Protein AF-A0A510ICJ5-F1 (afdb_monomer_lite)

Foldseek 3Di:
DLLLVCVLPDPCCVVCVVVVHDSVVQQVCCCVPPVDGSVVVSLVSLLVQLLQCLAFWQDDNQLSCLLSNHPDSVVSQVSNCVPVVDGSVVSHDPPHHDDPWIKGKAAAADAAPQQVLLVVCVLQPAQLAWDRDNFKIKGWEADPNKTKIWIWGDDDRIIMITMDIPGSNCNSNVSSLVCLQSVRHDNQVVLVVLCCVLFNPLCPDGNDAQNADRALLVLLQLLLLPPPDDSNSSSVLLNVVQCVLQVNDNHGYRDALVSLLPDDSVPGPDDPQSSVQSNVSSVVCVVVVPDQLVVCCVGPSDHPLSSLSSCCHRVVQQQRAPCVDPQNVVQCVSGVSDDSVSSPPRNSSSNSSSVVVD

Radius of gyration: 21.45 Å; chains: 1; bounding box: 59×50×58 Å

Structure (mmCIF, N/CA/C/O backbone):
data_AF-A0A510ICJ5-F1
#
_entry.id   AF-A0A510ICJ5-F1
#
loop_
_atom_site.group_PDB
_atom_site.id
_atom_site.type_symbol
_atom_site.label_atom_id
_atom_site.label_alt_id
_atom_site.label_comp_id
_atom_site.label_asym_id
_atom_site.label_entity_id
_atom_site.label_seq_id
_atom_site.pdbx_PDB_ins_code
_atom_site.Cartn_x
_atom_site.Cartn_y
_atom_site.Cartn_z
_atom_site.occupancy
_atom_site.B_iso_or_equiv
_atom_site.auth_seq_id
_atom_site.auth_comp_id
_atom_site.auth_asym_id
_atom_site.auth_atom_id
_atom_site.pdbx_PDB_model_num
ATOM 1 N N . MET A 1 1 ? -7.099 10.811 2.124 1.00 55.56 1 MET A N 1
ATOM 2 C CA . MET A 1 1 ? -6.450 11.696 3.123 1.00 55.56 1 MET A CA 1
ATOM 3 C C . MET A 1 1 ? -7.280 11.763 4.397 1.00 55.56 1 MET A C 1
ATOM 5 O O . MET A 1 1 ? -6.940 11.066 5.342 1.00 55.56 1 MET A O 1
ATOM 9 N N . ILE A 1 2 ? -8.430 12.450 4.426 1.00 57.59 2 ILE A N 1
ATOM 10 C CA . ILE A 1 2 ? -9.284 12.438 5.636 1.00 57.59 2 ILE A CA 1
ATOM 11 C C . ILE A 1 2 ? -9.964 11.078 5.848 1.00 57.59 2 ILE A C 1
ATOM 13 O O . ILE A 1 2 ? -9.995 10.593 6.975 1.00 57.59 2 ILE A O 1
ATOM 17 N N . ASP A 1 3 ? -10.395 10.417 4.771 1.00 56.88 3 ASP A N 1
ATOM 18 C CA . ASP A 1 3 ? -10.956 9.055 4.833 1.00 56.88 3 ASP A CA 1
ATOM 19 C C . ASP A 1 3 ? -9.919 8.008 5.291 1.00 56.88 3 ASP A C 1
ATOM 21 O O . ASP A 1 3 ? -10.279 6.941 5.770 1.00 56.88 3 ASP A O 1
ATOM 25 N N . CYS A 1 4 ? -8.625 8.347 5.214 1.00 57.03 4 CYS A N 1
ATOM 26 C CA . CYS A 1 4 ? -7.509 7.542 5.720 1.00 57.03 4 CYS A CA 1
ATOM 27 C C . CYS A 1 4 ? -7.214 7.800 7.210 1.00 57.03 4 CYS A C 1
ATOM 29 O O . CYS A 1 4 ? -6.210 7.317 7.723 1.00 57.03 4 CYS A O 1
ATOM 31 N N . GLY A 1 5 ? -8.029 8.612 7.892 1.00 59.56 5 GLY A N 1
ATOM 32 C CA . GLY A 1 5 ? -7.868 8.922 9.313 1.00 59.56 5 GLY A CA 1
ATOM 33 C C . GLY A 1 5 ? -6.889 10.057 9.637 1.00 59.56 5 GLY A C 1
ATOM 34 O O . GLY A 1 5 ? -6.602 10.279 10.807 1.00 59.56 5 GLY A O 1
ATOM 35 N N . GLU A 1 6 ? -6.391 10.830 8.665 1.00 64.69 6 GLU A N 1
ATOM 36 C CA . GLU A 1 6 ? -5.343 11.838 8.934 1.00 64.69 6 GLU A CA 1
ATOM 37 C C . GLU A 1 6 ? -5.745 12.909 9.959 1.00 64.69 6 GLU A C 1
ATOM 39 O O . GLU A 1 6 ? -4.933 13.292 10.795 1.00 64.69 6 GLU A O 1
ATOM 44 N N . LEU A 1 7 ? -7.008 13.350 9.971 1.00 65.31 7 LEU A N 1
ATOM 45 C CA . LEU A 1 7 ? -7.508 14.302 10.977 1.00 65.31 7 LEU A CA 1
ATOM 46 C C . LEU A 1 7 ? -7.773 13.677 12.359 1.00 65.31 7 LEU A C 1
ATOM 48 O O . LEU A 1 7 ? -8.174 14.392 13.277 1.00 65.31 7 LEU A O 1
ATOM 52 N N . GLN A 1 8 ? -7.583 12.364 12.520 1.00 62.94 8 GLN A N 1
ATOM 53 C CA . GLN A 1 8 ? -7.63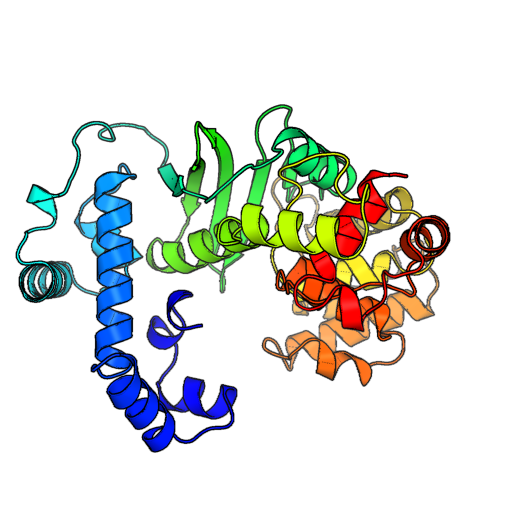7 11.700 13.827 1.00 62.94 8 GLN A CA 1
ATOM 54 C C . GLN A 1 8 ? -6.319 11.889 14.581 1.00 62.94 8 GLN A C 1
ATOM 56 O O . GLN A 1 8 ? -6.336 12.119 15.788 1.00 62.94 8 GLN A O 1
ATOM 61 N N . ASN A 1 9 ? -5.200 11.866 13.848 1.00 58.72 9 ASN A N 1
ATOM 62 C CA . ASN A 1 9 ? -3.849 11.921 14.410 1.00 58.72 9 ASN A CA 1
ATOM 63 C C . ASN A 1 9 ? -3.154 13.276 14.194 1.00 58.72 9 ASN A C 1
ATOM 65 O O . ASN A 1 9 ? -2.227 13.611 14.927 1.00 58.72 9 ASN A O 1
ATOM 69 N N . GLN A 1 10 ? -3.589 14.074 13.213 1.00 64.88 10 GLN A N 1
ATOM 70 C CA . GLN A 1 10 ? -2.980 15.361 12.870 1.00 64.88 10 GLN A CA 1
ATOM 71 C C . GLN A 1 10 ? -3.978 16.522 12.966 1.00 64.88 10 GLN A C 1
ATOM 73 O O . GLN A 1 10 ? -5.188 16.380 12.785 1.00 64.88 10 GLN A O 1
ATOM 78 N N . SER A 1 11 ? -3.458 17.718 13.255 1.00 76.81 11 SER A N 1
ATOM 79 C CA . SER A 1 11 ? -4.270 18.937 13.296 1.00 76.81 11 SER A CA 1
ATOM 80 C C . SER A 1 11 ? -4.673 19.399 11.892 1.00 76.81 11 SER A C 1
ATOM 82 O O . SER A 1 11 ? -3.974 19.139 10.913 1.00 76.81 11 SER A O 1
ATOM 84 N N . LEU A 1 12 ? -5.763 20.169 11.799 1.00 80.88 12 LEU A N 1
ATOM 85 C CA . LEU A 1 12 ? -6.170 20.800 10.537 1.00 80.88 12 LEU A CA 1
ATOM 86 C C . LEU A 1 12 ? -5.035 21.641 9.928 1.00 80.88 12 LEU A C 1
ATOM 88 O O . LEU A 1 12 ? -4.827 21.584 8.724 1.00 80.88 12 LEU A O 1
ATOM 92 N N . ALA A 1 13 ? -4.254 22.323 10.771 1.00 79.62 13 ALA A N 1
ATOM 93 C CA . ALA A 1 13 ? -3.095 23.107 10.354 1.00 79.62 13 ALA A CA 1
ATOM 94 C C . ALA A 1 13 ? -2.004 22.255 9.688 1.00 79.62 13 ALA A C 1
ATOM 96 O O . ALA A 1 13 ? -1.417 22.677 8.692 1.00 79.62 13 ALA A O 1
ATOM 97 N N . ALA A 1 14 ? -1.746 21.052 10.210 1.00 76.06 14 ALA A N 1
ATOM 98 C CA . ALA A 1 14 ? -0.795 20.119 9.610 1.00 76.06 14 ALA A CA 1
ATOM 99 C C . ALA A 1 14 ? -1.292 19.628 8.241 1.00 76.06 14 ALA A C 1
ATOM 101 O O . ALA A 1 14 ? -0.540 19.673 7.266 1.00 76.06 14 ALA A O 1
ATOM 102 N N . LEU A 1 15 ? -2.577 19.267 8.147 1.00 78.75 15 LEU A N 1
ATOM 103 C CA . LEU A 1 15 ? -3.195 18.849 6.888 1.00 78.75 15 LEU A CA 1
ATOM 104 C C . LEU A 1 15 ? -3.153 19.965 5.831 1.00 78.75 15 LEU A C 1
ATOM 106 O O . LEU A 1 15 ? -2.743 19.726 4.698 1.00 78.75 15 LEU A O 1
ATOM 110 N N . SER A 1 16 ? -3.523 21.194 6.196 1.00 83.00 16 SER A N 1
ATOM 111 C CA . SER A 1 16 ? -3.495 22.343 5.283 1.00 83.00 16 SER A CA 1
ATOM 112 C C . SER A 1 16 ? -2.079 22.653 4.799 1.00 83.00 16 SER A C 1
ATOM 114 O O . SER A 1 16 ? -1.874 22.851 3.601 1.00 83.00 16 SER A O 1
ATOM 116 N N . LYS A 1 17 ? -1.085 22.617 5.701 1.00 81.50 17 LYS A N 1
ATOM 117 C CA . LYS A 1 17 ? 0.330 22.804 5.348 1.00 81.50 17 LYS A CA 1
ATOM 118 C C . LYS A 1 17 ? 0.790 21.761 4.331 1.00 81.50 17 LYS A C 1
ATOM 120 O O . LYS A 1 17 ? 1.441 22.122 3.356 1.00 81.50 17 LYS A O 1
ATOM 125 N N . ARG A 1 18 ? 0.429 20.492 4.536 1.00 76.44 18 ARG A N 1
ATOM 126 C CA . ARG A 1 18 ? 0.780 19.395 3.626 1.00 76.44 18 ARG A CA 1
ATOM 127 C C . ARG A 1 18 ? 0.109 19.529 2.258 1.00 76.44 18 ARG A C 1
ATOM 129 O O . ARG A 1 18 ? 0.724 19.227 1.245 1.00 76.44 18 ARG A O 1
ATOM 136 N N . LEU A 1 19 ? -1.124 20.029 2.225 1.00 80.75 19 LEU A N 1
ATOM 137 C CA . LEU A 1 19 ? -1.850 20.330 0.989 1.00 80.75 19 LEU A CA 1
ATOM 138 C C . LEU A 1 19 ? -1.377 21.624 0.299 1.00 80.75 19 LEU A C 1
ATOM 140 O O . LEU A 1 19 ? -1.865 21.943 -0.782 1.00 80.75 19 LEU A O 1
ATOM 144 N N . GLY A 1 20 ? -0.468 22.390 0.912 1.00 82.44 20 GLY A N 1
ATOM 145 C CA . GLY A 1 20 ? 0.001 23.668 0.375 1.00 82.44 20 GLY A CA 1
ATOM 146 C C . GLY A 1 20 ? -1.060 24.776 0.382 1.00 82.44 20 GLY A C 1
ATOM 147 O O . GLY A 1 20 ? -0.956 25.724 -0.394 1.00 82.44 20 GLY A O 1
ATOM 148 N N . ILE A 1 21 ? -2.087 24.675 1.235 1.00 89.12 21 ILE A N 1
ATOM 149 C CA . ILE A 1 21 ? -3.198 25.637 1.316 1.00 89.12 21 ILE A CA 1
ATOM 150 C C . ILE A 1 21 ? -3.385 26.177 2.737 1.00 89.12 21 ILE A C 1
ATOM 152 O O . ILE A 1 21 ? -2.848 25.650 3.706 1.00 89.12 21 ILE A O 1
ATOM 156 N N . SER A 1 22 ? -4.160 27.255 2.883 1.00 90.56 22 SER A N 1
ATOM 157 C CA . SER A 1 22 ? -4.505 27.788 4.207 1.00 90.56 22 SER A CA 1
ATOM 158 C C . SER A 1 22 ? -5.685 27.040 4.840 1.00 90.56 22 SER A C 1
ATOM 160 O O . SER A 1 22 ? -6.613 26.633 4.141 1.00 90.56 22 SER A O 1
ATOM 162 N N . ASP A 1 23 ? -5.718 26.966 6.175 1.00 88.56 23 ASP A N 1
ATOM 163 C CA . ASP A 1 23 ? -6.856 26.434 6.950 1.00 88.56 23 ASP A CA 1
ATOM 164 C C . ASP A 1 23 ? -8.189 27.084 6.568 1.00 88.56 23 ASP A C 1
ATOM 166 O O . ASP A 1 23 ? -9.231 26.428 6.513 1.00 88.56 23 ASP A O 1
ATOM 170 N N . ARG A 1 24 ? -8.160 28.395 6.303 1.00 89.38 24 ARG A N 1
ATOM 171 C CA . ARG A 1 24 ? -9.338 29.154 5.882 1.00 89.38 24 ARG A CA 1
ATOM 172 C C . ARG A 1 24 ? -9.838 28.676 4.522 1.00 89.38 24 ARG A C 1
ATOM 174 O O . ARG A 1 24 ? -11.039 28.485 4.364 1.00 89.38 24 ARG A O 1
ATOM 181 N N . TYR A 1 25 ? -8.928 28.471 3.572 1.00 90.69 25 TYR A N 1
ATOM 182 C CA . TYR A 1 25 ? -9.270 27.977 2.242 1.00 90.69 25 TYR A CA 1
ATOM 183 C C . TYR A 1 25 ? -9.794 26.538 2.299 1.00 90.69 25 TYR A C 1
ATOM 185 O O . TYR A 1 25 ? -10.836 26.254 1.719 1.00 90.69 25 TYR A O 1
ATOM 193 N N . LEU A 1 26 ? -9.161 25.660 3.085 1.00 88.00 26 LEU A N 1
ATOM 194 C CA . LEU A 1 26 ? -9.635 24.287 3.273 1.00 88.00 26 LEU A CA 1
ATOM 195 C C . LEU A 1 26 ? -11.053 24.246 3.865 1.00 88.00 26 LEU A C 1
ATOM 197 O O . LEU A 1 26 ? -11.909 23.527 3.360 1.00 88.00 26 LEU A O 1
ATOM 201 N N . ARG A 1 27 ? -11.336 25.053 4.897 1.00 90.75 27 ARG A N 1
ATOM 202 C CA . ARG A 1 27 ? -12.692 25.173 5.466 1.00 90.75 27 ARG A CA 1
ATOM 203 C C . ARG A 1 27 ? -13.704 25.693 4.452 1.00 90.75 27 ARG A C 1
ATOM 205 O O . ARG A 1 27 ? -14.812 25.178 4.409 1.00 90.75 27 ARG A O 1
ATOM 212 N N . MET A 1 28 ? -13.321 26.687 3.652 1.00 92.19 28 MET A N 1
ATOM 213 C CA . MET A 1 28 ? -14.178 27.241 2.604 1.00 92.19 28 MET A CA 1
ATOM 214 C C . MET A 1 28 ? -14.530 26.186 1.551 1.00 92.19 28 MET A C 1
ATOM 216 O O . MET A 1 28 ? -15.696 26.071 1.199 1.00 92.19 28 MET A O 1
ATOM 220 N N . LEU A 1 29 ? -13.558 25.389 1.092 1.00 91.44 29 LEU A N 1
ATOM 221 C CA . LEU A 1 29 ? -13.806 24.292 0.148 1.00 91.44 29 LEU A CA 1
ATOM 222 C C . LEU A 1 29 ? -14.775 23.256 0.731 1.00 91.44 29 LEU A C 1
ATOM 224 O O . LEU A 1 29 ? -15.709 22.828 0.063 1.00 91.44 29 LEU A O 1
ATOM 228 N N . PHE A 1 30 ? -14.574 22.881 1.991 1.00 91.38 30 PHE A N 1
ATOM 229 C CA . PHE A 1 30 ? -15.441 21.944 2.699 1.00 91.38 30 PHE A CA 1
ATOM 230 C C . PHE A 1 30 ? -16.881 22.459 2.828 1.00 91.38 30 PHE A C 1
ATOM 232 O O . PHE A 1 30 ? -17.826 21.736 2.523 1.00 91.38 30 PHE A O 1
ATOM 239 N N . GLU A 1 31 ? -17.052 23.730 3.182 1.00 90.56 31 GLU A N 1
ATOM 240 C CA . GLU A 1 31 ? -18.371 24.358 3.233 1.00 90.56 31 GLU A CA 1
ATOM 241 C C . GLU A 1 31 ? -19.015 24.435 1.839 1.00 90.56 31 GLU A C 1
ATOM 243 O O . GLU A 1 31 ? -20.181 24.091 1.674 1.00 90.56 31 GLU A O 1
ATOM 248 N N . GLN A 1 32 ? -18.246 24.822 0.818 1.00 92.31 32 GLN A N 1
ATOM 249 C CA . GLN A 1 32 ? -18.736 25.001 -0.549 1.00 92.31 32 GLN A CA 1
ATOM 250 C C . GLN A 1 32 ? -19.176 23.685 -1.205 1.00 92.31 32 GLN A C 1
ATOM 252 O O . GLN A 1 32 ? -20.202 23.661 -1.880 1.00 92.31 32 GLN A O 1
ATOM 257 N N . TYR A 1 33 ? -18.395 22.612 -1.051 1.00 91.75 33 TYR A N 1
ATOM 258 C CA . TYR A 1 33 ? -18.621 21.354 -1.773 1.00 91.75 33 TYR A CA 1
ATOM 259 C C . TYR A 1 33 ? -19.322 20.277 -0.940 1.00 91.75 33 TYR A C 1
ATOM 261 O O . TYR A 1 33 ? -19.961 19.400 -1.514 1.00 91.75 33 TYR A O 1
ATOM 269 N N . LEU A 1 34 ? -19.211 20.321 0.392 1.00 87.88 34 LEU A N 1
ATOM 270 C CA . LEU A 1 34 ? -19.762 19.299 1.294 1.00 87.88 34 LEU A CA 1
ATOM 271 C C . LEU A 1 34 ? -20.748 19.865 2.326 1.00 87.88 34 LEU A C 1
ATOM 273 O O . LEU A 1 34 ? -21.370 19.084 3.046 1.00 87.88 34 LEU A O 1
ATOM 277 N N . GLY A 1 35 ? -20.894 21.193 2.425 1.00 90.75 35 GLY A N 1
ATOM 278 C CA . GLY A 1 35 ? -21.811 21.842 3.370 1.00 90.75 35 GLY A CA 1
ATOM 279 C C . GLY A 1 35 ? -21.483 21.575 4.841 1.00 90.75 35 GLY A C 1
ATOM 280 O O . GLY A 1 35 ? -22.375 21.601 5.688 1.00 90.75 35 GLY A O 1
ATOM 281 N N . MET A 1 36 ? -20.234 21.221 5.152 1.00 91.38 36 MET A N 1
ATOM 282 C CA . MET A 1 36 ? -19.810 20.900 6.513 1.00 91.38 36 MET A CA 1
ATOM 283 C C . MET A 1 36 ? -18.338 21.222 6.725 1.00 91.38 36 MET A C 1
ATOM 285 O O . MET A 1 36 ? -17.542 21.153 5.797 1.00 91.38 36 MET A O 1
ATOM 289 N N . SER A 1 37 ? -17.936 21.473 7.971 1.00 90.31 37 SER A N 1
ATOM 290 C CA . SER A 1 37 ? -16.526 21.702 8.297 1.00 90.31 37 SER A CA 1
ATOM 291 C C . SER A 1 37 ? -15.671 20.423 8.185 1.00 90.31 37 SER A C 1
ATOM 293 O O . SER A 1 37 ? -16.173 19.323 8.438 1.00 90.31 37 SER A O 1
ATOM 295 N N . PRO A 1 38 ? -14.344 20.538 7.955 1.00 86.88 38 PRO A N 1
ATOM 296 C CA . PRO A 1 38 ? -13.437 19.382 7.907 1.00 86.88 38 PRO A CA 1
ATOM 297 C C . PRO A 1 38 ? -13.500 18.490 9.155 1.00 86.88 38 PRO A C 1
ATOM 299 O O . PRO A 1 38 ? -13.388 17.271 9.074 1.00 86.88 38 PRO A O 1
ATOM 302 N N . LYS A 1 39 ? -13.723 19.095 10.331 1.00 86.19 39 LYS A N 1
ATOM 303 C CA . LYS A 1 39 ? -13.846 18.366 11.600 1.00 86.19 39 LYS A CA 1
ATOM 304 C C . LYS A 1 39 ? -15.150 17.570 11.686 1.00 86.19 39 LYS A C 1
ATOM 306 O O . LYS A 1 39 ? -15.137 16.452 12.191 1.00 86.19 39 LYS A O 1
ATOM 311 N N . GLN A 1 40 ? -16.262 18.136 11.211 1.00 87.69 40 GLN A N 1
ATOM 312 C CA . GLN A 1 40 ? -17.537 17.414 11.133 1.00 87.69 40 GLN A CA 1
ATOM 313 C C . GLN A 1 40 ? -17.439 16.253 10.149 1.00 87.69 40 GLN A C 1
ATOM 315 O O . GLN A 1 40 ? -17.877 15.155 10.476 1.00 87.69 40 GLN A O 1
ATOM 320 N N . TYR A 1 41 ? -16.802 16.472 8.999 1.00 88.31 41 TYR A N 1
ATOM 321 C CA . TYR A 1 41 ? -16.561 15.415 8.026 1.00 88.31 41 TYR A CA 1
ATOM 322 C C . TYR A 1 41 ? -15.698 14.285 8.606 1.00 88.31 41 TYR A C 1
ATOM 324 O O . TYR A 1 41 ? -16.068 13.121 8.503 1.00 88.31 41 TYR A O 1
ATOM 332 N N . ALA A 1 42 ? -14.600 14.607 9.302 1.00 85.62 42 ALA A N 1
ATOM 333 C CA . ALA A 1 42 ? -13.778 13.600 9.978 1.00 85.62 42 ALA A CA 1
ATOM 334 C C . ALA A 1 42 ? -14.584 12.795 11.013 1.00 85.62 42 ALA A C 1
ATOM 336 O O . ALA A 1 42 ? -14.509 11.569 11.033 1.00 85.62 42 ALA A O 1
ATOM 337 N N . GLN A 1 43 ? -15.408 13.464 11.827 1.00 88.25 43 GLN A N 1
ATOM 338 C CA . GLN A 1 43 ? -16.283 12.789 12.790 1.00 88.25 43 GLN A CA 1
ATOM 339 C C . GLN A 1 43 ? -17.325 11.898 12.099 1.00 88.25 43 GLN A C 1
ATOM 341 O O . GLN A 1 43 ? -17.618 10.804 12.576 1.00 88.25 43 GLN A O 1
ATOM 346 N N . TYR A 1 44 ? -17.875 12.339 10.968 1.00 88.88 44 TYR A N 1
ATOM 347 C CA . TYR A 1 44 ? -18.781 11.531 10.159 1.00 88.88 44 TYR A CA 1
ATOM 348 C C . TYR A 1 44 ? -18.086 10.268 9.631 1.00 88.88 44 TYR A C 1
ATOM 350 O O . TYR A 1 44 ? -18.632 9.176 9.777 1.00 88.88 44 TYR A O 1
ATOM 358 N N . GLN A 1 45 ? -16.857 10.385 9.116 1.00 86.81 45 GLN A N 1
ATOM 359 C CA . GLN A 1 45 ? -16.062 9.238 8.662 1.00 86.81 45 GLN A CA 1
ATOM 360 C C . GLN A 1 45 ? -15.757 8.248 9.797 1.00 86.81 45 GLN A C 1
ATOM 362 O O . GLN A 1 45 ? -15.928 7.044 9.618 1.00 86.81 45 GLN A O 1
ATOM 367 N N . GLN A 1 46 ? -15.412 8.733 10.998 1.00 89.25 46 GLN A N 1
ATOM 368 C CA . GLN A 1 46 ? -15.248 7.878 12.186 1.00 89.25 46 GLN A CA 1
ATOM 369 C C . GLN A 1 46 ? -16.513 7.064 12.484 1.00 89.25 46 GLN A C 1
ATOM 371 O O . GLN A 1 46 ? -16.451 5.863 12.741 1.00 89.25 46 GLN A O 1
ATOM 376 N N . LEU A 1 47 ? -17.682 7.706 12.420 1.00 92.00 47 LEU A N 1
ATOM 377 C CA . LEU A 1 47 ? -18.957 7.034 12.657 1.00 92.00 47 LEU A CA 1
ATOM 378 C C . LEU A 1 47 ? -19.329 6.059 11.536 1.00 92.00 47 LEU A C 1
ATOM 380 O O . LEU A 1 47 ? -19.901 5.010 11.825 1.00 92.00 47 LEU A O 1
ATOM 384 N N . MET A 1 48 ? -18.996 6.363 10.279 1.00 90.31 48 MET A N 1
ATOM 385 C CA . MET A 1 48 ? -19.176 5.430 9.161 1.00 90.31 48 MET A CA 1
ATOM 386 C C . MET A 1 48 ? -18.301 4.189 9.321 1.00 90.31 48 MET A C 1
ATOM 388 O O . MET A 1 48 ? -18.798 3.076 9.149 1.00 90.31 48 MET A O 1
ATOM 392 N N . PHE A 1 49 ? -17.047 4.359 9.739 1.00 90.50 49 PHE A N 1
ATOM 393 C CA . P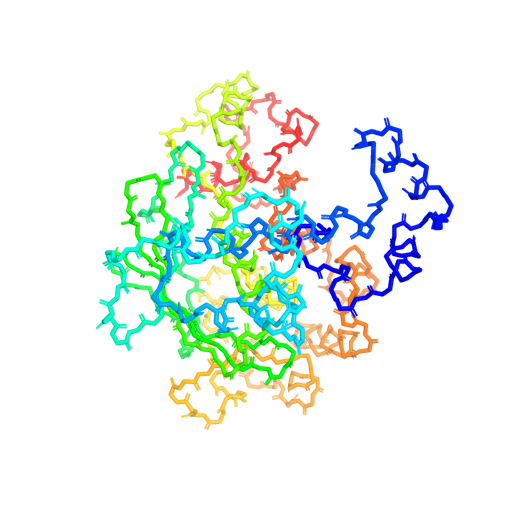HE A 1 49 ? -16.166 3.238 10.048 1.00 90.50 49 PHE A CA 1
ATOM 394 C C . PHE A 1 49 ? -16.695 2.403 11.223 1.00 90.50 49 PHE A C 1
ATOM 396 O O . PHE A 1 49 ? -16.810 1.184 11.116 1.00 90.50 49 PHE A O 1
ATOM 403 N N . ALA A 1 50 ? -17.136 3.047 12.308 1.00 92.31 50 ALA A N 1
ATOM 404 C CA . ALA A 1 50 ? -17.774 2.351 13.426 1.00 92.31 50 ALA A CA 1
ATOM 405 C C . ALA A 1 50 ? -19.031 1.578 12.993 1.00 92.31 50 ALA A C 1
ATOM 407 O O . ALA A 1 50 ? -19.235 0.437 13.399 1.00 92.31 50 ALA A O 1
ATOM 408 N N . LYS A 1 51 ? -19.868 2.179 12.138 1.00 90.38 51 LYS A N 1
ATOM 409 C CA . LYS A 1 51 ? -21.052 1.530 11.565 1.00 90.38 51 LYS A CA 1
ATOM 410 C C . LYS A 1 51 ? -20.674 0.308 10.725 1.00 90.38 51 LYS A C 1
ATOM 412 O O . LYS A 1 51 ? -21.350 -0.713 10.826 1.00 90.38 51 LYS A O 1
ATOM 417 N N . GLN A 1 52 ? -19.608 0.390 9.928 1.00 88.06 52 GLN A N 1
ATOM 418 C CA . GLN A 1 52 ? -19.091 -0.756 9.180 1.00 88.06 52 GLN A CA 1
ATOM 419 C C . GLN A 1 52 ? -18.660 -1.874 10.134 1.00 88.06 52 GLN A C 1
ATOM 421 O O . GLN A 1 52 ? -19.084 -3.014 9.948 1.00 88.06 52 GLN A O 1
ATOM 426 N N . LEU A 1 53 ? -17.886 -1.559 11.177 1.00 89.06 53 LEU A N 1
ATOM 427 C CA . LEU A 1 53 ? -17.452 -2.544 12.171 1.00 89.06 53 LEU A CA 1
ATOM 428 C C . LEU A 1 53 ? -18.647 -3.214 12.865 1.00 89.06 53 LEU A C 1
ATOM 430 O O . LEU A 1 53 ? -18.714 -4.434 12.913 1.00 89.06 53 LEU A O 1
ATOM 434 N N . LEU A 1 54 ? -19.662 -2.452 13.284 1.00 88.19 54 LEU A N 1
ATOM 435 C CA . LEU A 1 54 ? -20.882 -3.004 13.900 1.00 88.19 54 LEU A CA 1
ATOM 436 C C . LEU A 1 54 ? -21.636 -3.999 13.002 1.00 88.19 54 LEU A C 1
ATOM 438 O O . LEU A 1 54 ? -22.360 -4.859 13.508 1.00 88.19 54 LEU A O 1
ATOM 442 N N . HIS A 1 55 ? -21.506 -3.866 11.681 1.00 83.94 55 HIS A N 1
ATOM 443 C CA . HIS A 1 55 ? -22.133 -4.763 10.713 1.00 83.94 55 HIS A CA 1
ATOM 444 C C . HIS A 1 55 ? -21.265 -5.942 10.292 1.00 83.94 55 HIS A C 1
ATOM 446 O O . HIS A 1 55 ? -21.819 -6.908 9.774 1.00 83.94 55 HIS A O 1
ATOM 452 N N . SER A 1 56 ? -19.946 -5.844 10.442 1.00 81.06 56 SER A N 1
ATOM 453 C CA . SER A 1 56 ? -19.007 -6.758 9.789 1.00 81.06 56 SER A CA 1
ATOM 454 C C . SER A 1 56 ? -17.924 -7.325 10.702 1.00 81.06 56 SER A C 1
ATOM 456 O O . SER A 1 56 ? -17.088 -8.077 10.210 1.00 81.06 56 SER A O 1
ATOM 458 N N . SER A 1 57 ? -17.932 -6.997 12.000 1.00 82.81 57 SER A N 1
ATOM 459 C CA . SER A 1 57 ? -16.983 -7.518 12.984 1.00 82.81 57 SER A CA 1
ATOM 460 C C . SER A 1 57 ? -17.641 -8.105 14.233 1.00 82.81 57 SER A C 1
ATOM 462 O O . SER A 1 57 ? -18.797 -7.834 14.558 1.00 82.81 57 SER A O 1
ATOM 464 N N . SER A 1 58 ? -16.863 -8.927 14.941 1.00 78.81 58 SER A N 1
ATOM 465 C CA . SER A 1 58 ? -17.205 -9.570 16.218 1.00 78.81 58 SER A CA 1
ATOM 466 C C . SER A 1 58 ? -16.870 -8.715 17.452 1.00 78.81 58 SER A C 1
ATOM 468 O O . SER A 1 58 ? -17.179 -9.095 18.583 1.00 78.81 58 SER A O 1
ATOM 470 N N . MET A 1 59 ? -16.252 -7.549 17.249 1.00 84.81 59 MET A N 1
ATOM 471 C CA . MET A 1 59 ? -15.716 -6.686 18.307 1.00 84.81 59 MET A CA 1
ATOM 472 C C . MET A 1 59 ? -16.823 -6.139 19.210 1.00 84.81 59 MET A C 1
ATOM 474 O O . MET A 1 59 ? -17.937 -5.869 18.758 1.00 84.81 59 MET A O 1
ATOM 478 N N . SER A 1 60 ? -16.540 -5.911 20.491 1.00 88.19 60 SER A N 1
ATOM 479 C CA . SER A 1 60 ? -17.466 -5.229 21.400 1.00 88.19 60 SER A CA 1
ATOM 480 C C . SER A 1 60 ? -17.742 -3.789 20.943 1.00 88.19 60 SER A C 1
ATOM 482 O O . SER A 1 60 ? -16.915 -3.139 20.307 1.00 88.19 60 SER A O 1
ATOM 484 N N . VAL A 1 61 ? -18.908 -3.242 21.306 1.00 89.44 61 VAL A N 1
ATOM 485 C CA . VAL A 1 61 ? -19.258 -1.838 20.992 1.00 89.44 61 VAL A CA 1
ATOM 486 C C . VAL A 1 61 ? -18.209 -0.860 21.543 1.00 89.44 61 VAL A C 1
ATOM 488 O O . VAL A 1 61 ? -17.925 0.163 20.924 1.00 89.44 61 VAL A O 1
ATOM 491 N N . THR A 1 62 ? -17.609 -1.191 22.688 1.00 91.25 62 THR A N 1
ATOM 492 C CA . THR A 1 62 ? -16.534 -0.410 23.305 1.00 91.25 62 THR A CA 1
ATOM 493 C C . THR A 1 62 ? -15.270 -0.407 22.447 1.00 91.25 62 THR A C 1
ATOM 495 O O . THR A 1 62 ? -14.763 0.669 22.138 1.00 91.25 62 THR A O 1
ATOM 498 N N . GLU A 1 63 ? -14.792 -1.578 22.020 1.00 90.31 63 GLU A N 1
ATOM 499 C CA . GLU A 1 63 ? -13.621 -1.691 21.137 1.00 90.31 63 GLU A CA 1
ATOM 500 C C . GLU A 1 63 ? -13.856 -0.985 19.804 1.00 90.31 63 GLU A C 1
ATOM 502 O O . GLU A 1 63 ? -12.967 -0.295 19.321 1.00 90.31 63 GLU A O 1
ATOM 507 N N . ILE A 1 64 ? -15.065 -1.081 19.242 1.00 91.50 64 ILE A N 1
ATOM 508 C CA . ILE A 1 64 ? -15.438 -0.370 18.011 1.00 91.50 64 ILE A CA 1
ATOM 509 C C . ILE A 1 64 ? -15.333 1.148 18.191 1.00 91.50 64 ILE A C 1
ATOM 511 O O . ILE A 1 64 ? -14.849 1.840 17.295 1.00 91.50 64 ILE A O 1
ATOM 515 N N . GLY A 1 65 ? -15.753 1.678 19.343 1.00 92.75 65 GLY A N 1
ATOM 516 C CA . GLY A 1 65 ? -15.590 3.096 19.659 1.00 92.75 65 GLY A CA 1
ATOM 517 C C . GLY A 1 65 ? -14.120 3.526 19.629 1.00 92.75 65 GLY A C 1
ATOM 518 O O . GLY A 1 65 ? -13.786 4.519 18.981 1.00 92.75 65 GLY A O 1
ATOM 519 N N . PHE A 1 66 ? -13.237 2.754 20.268 1.00 92.06 66 PHE A N 1
ATOM 520 C CA . PHE A 1 66 ? -11.795 3.024 20.260 1.00 92.06 66 PHE A CA 1
ATOM 521 C C . PHE A 1 66 ? -11.172 2.853 18.870 1.00 92.06 66 PHE A C 1
ATOM 523 O O . PHE A 1 66 ? -10.412 3.716 18.440 1.00 92.06 66 PHE A O 1
ATOM 530 N N . ALA A 1 67 ? -11.559 1.813 18.129 1.00 90.62 67 ALA A N 1
ATOM 531 C CA . ALA A 1 67 ? -11.121 1.567 16.756 1.00 90.62 67 ALA A CA 1
ATOM 532 C C . ALA A 1 67 ? -11.493 2.703 15.795 1.00 90.62 67 ALA A C 1
ATOM 534 O O . ALA A 1 67 ? -10.759 3.008 14.860 1.00 90.62 67 ALA A O 1
ATOM 535 N N . ALA A 1 68 ? -12.637 3.346 16.035 1.00 91.00 68 ALA A N 1
ATOM 536 C CA . ALA A 1 68 ? -13.080 4.521 15.298 1.00 91.00 68 ALA A CA 1
ATOM 537 C C . ALA A 1 68 ? -12.419 5.832 15.764 1.00 91.00 68 ALA A C 1
ATOM 539 O O . ALA A 1 68 ? -12.744 6.898 15.241 1.00 91.00 68 ALA A O 1
ATOM 540 N N . GLY A 1 69 ? -11.498 5.782 16.730 1.00 88.56 69 GLY A N 1
ATOM 541 C CA . GLY A 1 69 ? -10.747 6.937 17.222 1.00 88.56 69 GLY A CA 1
ATOM 542 C C . GLY A 1 69 ? -11.464 7.747 18.307 1.00 88.56 69 GLY A C 1
ATOM 543 O O . GLY A 1 69 ? -11.175 8.932 18.482 1.00 88.56 69 GLY A O 1
ATOM 544 N N . PHE A 1 70 ? -12.420 7.155 19.033 1.00 89.62 70 PHE A N 1
ATOM 545 C CA . PHE A 1 70 ? -13.027 7.791 20.204 1.00 89.62 70 PHE A CA 1
ATOM 546 C C . PHE A 1 70 ? -12.310 7.377 21.488 1.00 89.62 70 PHE A C 1
ATOM 548 O O . PHE A 1 70 ? -12.260 6.205 21.831 1.00 89.62 70 PHE A O 1
ATOM 555 N N . ASN A 1 71 ? -11.902 8.354 22.299 1.00 87.38 71 ASN A N 1
ATOM 556 C CA . ASN A 1 71 ? -11.264 8.099 23.603 1.00 87.38 71 ASN A CA 1
ATOM 557 C C . ASN A 1 71 ? -12.267 7.757 24.727 1.00 87.38 71 ASN A C 1
ATOM 559 O O . ASN A 1 71 ? -11.907 7.720 25.901 1.00 87.38 71 ASN A O 1
ATOM 563 N N . SER A 1 72 ? -13.559 7.624 24.411 1.00 91.19 72 SER A N 1
ATOM 564 C CA . SER A 1 72 ? -14.611 7.362 25.396 1.00 91.19 72 SER A CA 1
ATOM 565 C C . SER A 1 72 ? -15.856 6.782 24.738 1.00 91.19 72 SER A C 1
ATOM 567 O O . SER A 1 72 ? -16.447 7.417 23.860 1.00 91.19 72 SER A O 1
ATOM 569 N N . THR A 1 73 ? -16.329 5.646 25.255 1.00 90.94 73 THR A N 1
ATOM 570 C CA . THR A 1 73 ? -17.577 4.999 24.823 1.00 90.94 73 THR A CA 1
ATOM 571 C C . THR A 1 73 ? -18.791 5.914 24.972 1.00 90.94 73 THR A C 1
ATOM 573 O O . THR A 1 73 ? -19.688 5.890 24.136 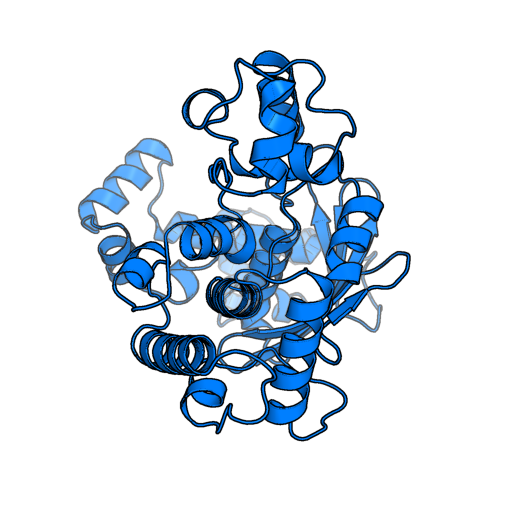1.00 90.94 73 THR A O 1
ATOM 576 N N . ARG A 1 74 ? -18.818 6.780 25.998 1.00 91.81 74 ARG A N 1
ATOM 577 C CA . ARG A 1 74 ? -19.903 7.758 26.175 1.00 91.81 74 ARG A CA 1
ATOM 578 C C . ARG A 1 74 ? -19.937 8.749 25.013 1.00 91.81 74 ARG A C 1
ATOM 580 O O . ARG A 1 74 ? -20.968 8.895 24.372 1.00 91.81 74 ARG A O 1
ATOM 587 N N . ARG A 1 75 ? -18.794 9.371 24.695 1.00 92.00 75 ARG A N 1
ATOM 588 C CA . ARG A 1 75 ? -18.701 10.344 23.589 1.00 92.00 75 ARG A CA 1
ATOM 589 C C . ARG A 1 75 ? -18.985 9.694 22.237 1.00 92.00 75 ARG A C 1
ATOM 591 O O . ARG A 1 75 ? -19.581 10.340 21.382 1.00 92.00 75 ARG A O 1
ATOM 598 N N . PHE A 1 76 ? -18.564 8.443 22.059 1.00 93.31 76 PHE A N 1
ATOM 599 C CA . PHE A 1 76 ? -18.903 7.638 20.891 1.00 93.31 76 PHE A CA 1
ATOM 600 C C . PHE A 1 76 ? -20.419 7.465 20.758 1.00 93.31 76 PHE A C 1
ATOM 602 O O . PHE A 1 76 ? -20.979 7.868 19.742 1.00 93.31 76 PHE A O 1
ATOM 609 N N . ASN A 1 77 ? -21.089 6.957 21.796 1.00 92.06 77 ASN A N 1
ATOM 610 C CA . ASN A 1 77 ? -22.539 6.756 21.792 1.00 92.06 77 ASN A CA 1
ATOM 611 C C . ASN A 1 77 ? -23.300 8.068 21.542 1.00 92.06 77 ASN A C 1
ATOM 613 O O . ASN A 1 77 ? -24.200 8.096 20.704 1.00 92.06 77 ASN A O 1
ATOM 617 N N . ASP A 1 78 ? -22.903 9.158 22.210 1.00 92.25 78 ASP A N 1
ATOM 618 C CA . ASP A 1 78 ? -23.515 10.480 22.037 1.00 92.25 78 ASP A CA 1
ATOM 619 C C . ASP A 1 78 ? -23.367 10.982 20.592 1.00 92.25 78 ASP A C 1
ATOM 621 O O . ASP A 1 78 ? -24.325 11.479 19.997 1.00 92.25 78 ASP A O 1
ATOM 625 N N . ALA A 1 79 ? -22.174 10.843 20.001 1.00 91.38 79 ALA A N 1
ATOM 626 C CA . ALA A 1 79 ? -21.918 11.246 18.620 1.00 91.38 79 ALA A CA 1
ATOM 627 C C . ALA A 1 79 ? -22.698 10.382 17.618 1.00 91.38 79 ALA A C 1
ATOM 629 O O . ALA A 1 79 ? -23.282 10.918 16.674 1.00 91.38 79 ALA A O 1
ATOM 630 N N . PHE A 1 80 ? -22.737 9.068 17.845 1.00 92.12 80 PHE A N 1
ATOM 631 C CA . PHE A 1 80 ? -23.431 8.101 16.999 1.00 92.12 80 PHE A CA 1
ATOM 632 C C . PHE A 1 80 ? -24.939 8.372 16.988 1.00 92.12 80 PHE A C 1
ATOM 634 O O . PHE A 1 80 ? -25.519 8.524 15.916 1.00 92.12 80 PHE A O 1
ATOM 641 N N . GLN A 1 81 ? -25.554 8.570 18.159 1.00 92.44 81 GLN A N 1
ATOM 642 C CA . GLN A 1 81 ? -26.969 8.930 18.258 1.00 92.44 81 GLN A CA 1
ATOM 643 C C . GLN A 1 81 ? -27.252 10.301 17.633 1.00 92.44 81 GLN A C 1
ATOM 645 O O . GLN A 1 81 ? -28.229 10.460 16.907 1.00 92.44 81 GLN A O 1
ATOM 650 N N . LYS A 1 82 ? -26.396 11.300 17.876 1.00 92.38 82 LYS A N 1
ATOM 651 C CA . LYS A 1 82 ? -26.598 12.659 17.358 1.00 92.38 82 LYS A CA 1
ATOM 652 C C . LYS A 1 82 ? -26.557 12.728 15.829 1.00 92.38 82 LYS A C 1
ATOM 654 O O . LYS A 1 82 ? -27.325 13.486 15.242 1.00 92.38 82 LYS A O 1
ATOM 659 N N . ILE A 1 83 ? -25.648 11.987 15.194 1.00 89.75 83 ILE A N 1
ATOM 660 C CA . ILE A 1 83 ? -25.409 12.070 13.745 1.00 89.75 83 ILE A CA 1
ATOM 661 C C . ILE A 1 83 ? -26.201 11.003 12.980 1.00 89.75 83 ILE A C 1
ATOM 663 O O . ILE A 1 83 ? -26.777 11.316 11.944 1.00 89.75 83 ILE A O 1
ATOM 667 N N . LEU A 1 84 ? -26.264 9.765 13.481 1.00 88.69 84 LEU A N 1
ATOM 668 C CA . LEU A 1 84 ? -26.922 8.643 12.797 1.00 88.69 84 LEU A CA 1
ATOM 669 C C . LEU A 1 84 ? -28.344 8.365 13.287 1.00 88.69 84 LEU A C 1
ATOM 671 O O . LEU A 1 84 ? -29.017 7.526 12.695 1.00 88.69 84 LEU A O 1
ATOM 675 N N . GLN A 1 85 ? -28.804 9.053 14.341 1.00 89.94 85 GLN A N 1
ATOM 676 C CA . GLN A 1 85 ? -30.152 8.915 14.919 1.00 89.94 85 GLN A CA 1
ATOM 677 C C . GLN A 1 85 ? -30.503 7.482 15.363 1.00 89.94 85 GLN A C 1
ATOM 679 O O . GLN A 1 85 ? -31.666 7.146 15.576 1.00 89.94 85 GLN A O 1
ATOM 684 N N . LEU A 1 86 ? -29.484 6.645 15.545 1.00 89.38 86 LEU A N 1
ATOM 685 C CA . LEU A 1 86 ? -29.559 5.254 15.978 1.00 89.38 86 LEU A CA 1
ATOM 686 C C . LEU A 1 86 ? -28.498 5.021 17.050 1.00 89.38 86 LEU A C 1
ATOM 688 O O . LEU A 1 86 ? -27.504 5.740 17.099 1.00 89.38 86 LEU A O 1
ATOM 692 N N . THR A 1 87 ? -28.669 3.992 17.872 1.00 89.38 87 THR A N 1
ATOM 693 C CA . THR A 1 87 ? -27.639 3.547 18.818 1.00 89.38 87 THR A CA 1
ATOM 694 C C . THR A 1 87 ? -26.751 2.473 18.181 1.00 89.38 87 THR A C 1
ATOM 696 O O . THR A 1 87 ? -27.231 1.696 17.349 1.00 89.38 87 THR A O 1
ATOM 699 N N . PRO A 1 88 ? -25.477 2.341 18.596 1.00 87.44 88 PRO A N 1
ATOM 700 C CA . PRO A 1 88 ? -24.605 1.265 18.119 1.00 87.44 88 PRO A CA 1
ATOM 701 C C . PRO A 1 88 ? -25.218 -0.135 18.276 1.00 87.44 88 PRO A C 1
ATOM 703 O O . PRO A 1 88 ? -25.154 -0.958 17.364 1.00 87.44 88 PRO A O 1
ATOM 706 N N . SER A 1 89 ? -25.890 -0.387 19.404 1.00 86.06 89 SER A N 1
ATOM 707 C CA . SER A 1 89 ? -26.536 -1.672 19.695 1.00 86.06 89 SER A CA 1
ATOM 708 C C . SER A 1 89 ? -27.704 -1.994 18.761 1.00 86.06 89 SER A C 1
ATOM 710 O O . SER A 1 89 ? -27.941 -3.166 18.490 1.00 86.06 89 SER A O 1
ATOM 712 N N . GLN A 1 90 ? -28.423 -0.985 18.253 1.00 85.75 90 GLN A N 1
ATOM 713 C CA . GLN A 1 90 ? -29.500 -1.185 17.272 1.00 85.75 90 GLN A CA 1
ATOM 714 C C . GLN A 1 90 ? -28.971 -1.582 15.889 1.00 85.75 90 GLN A C 1
ATOM 716 O O . GLN A 1 90 ? -29.688 -2.216 15.121 1.00 85.75 90 GLN A O 1
ATOM 721 N N . ILE A 1 91 ? -27.735 -1.201 15.563 1.00 83.88 91 ILE A N 1
ATOM 722 C CA . ILE A 1 91 ? -27.103 -1.495 14.271 1.00 83.88 91 ILE A CA 1
ATOM 723 C C . ILE A 1 91 ? -26.393 -2.853 14.280 1.00 83.88 91 ILE A C 1
ATOM 725 O O . ILE A 1 91 ? -26.293 -3.504 13.235 1.00 83.88 91 ILE A O 1
ATOM 729 N N . ARG A 1 92 ? -25.912 -3.295 15.447 1.00 81.94 92 ARG A N 1
ATOM 730 C CA . ARG A 1 92 ? -25.131 -4.527 15.575 1.00 81.94 92 ARG A CA 1
ATOM 731 C C . ARG A 1 92 ? -25.892 -5.755 15.068 1.00 81.94 92 ARG A C 1
ATOM 733 O O . ARG A 1 92 ? -26.979 -6.074 15.550 1.00 81.94 92 ARG A O 1
ATOM 740 N N . ARG A 1 93 ? -25.268 -6.498 14.146 1.00 73.94 93 ARG A N 1
ATOM 741 C CA . ARG A 1 93 ? -25.731 -7.832 13.733 1.00 73.94 93 ARG A CA 1
ATOM 742 C C . ARG A 1 93 ? -25.179 -8.901 14.675 1.00 73.94 93 ARG A C 1
ATOM 744 O O . ARG A 1 93 ? -24.000 -8.889 15.008 1.00 73.94 93 ARG A O 1
ATOM 751 N N . LYS A 1 94 ? -26.034 -9.839 15.092 1.00 66.25 94 LYS A N 1
ATOM 752 C CA . LYS A 1 94 ? -25.665 -10.942 16.003 1.00 66.25 94 LYS A CA 1
ATOM 753 C C . LYS A 1 94 ? -24.889 -12.080 15.330 1.00 66.25 94 LYS A C 1
ATOM 755 O O . LYS A 1 94 ? -24.351 -12.924 16.028 1.00 66.25 94 LYS A O 1
ATOM 760 N N . GLU A 1 95 ? -24.828 -12.110 14.000 1.00 64.31 95 GLU A N 1
ATOM 761 C CA . GLU A 1 95 ? -24.203 -13.198 13.227 1.00 64.31 95 GLU A CA 1
ATOM 762 C C . GLU A 1 95 ? -22.690 -13.337 13.466 1.00 64.31 95 GLU A C 1
ATOM 764 O O . GLU A 1 95 ? -22.137 -14.407 13.242 1.00 64.31 95 GLU A O 1
ATOM 769 N N . PHE A 1 96 ? -22.030 -12.287 13.962 1.00 60.69 96 PHE A N 1
ATOM 770 C CA . PHE A 1 96 ? -20.581 -12.257 14.181 1.00 60.69 96 PHE A CA 1
ATOM 771 C C . PHE A 1 96 ? -20.168 -12.500 15.645 1.00 60.69 96 PHE A C 1
ATOM 773 O O . PHE A 1 96 ? -18.998 -12.351 15.982 1.00 60.69 96 PHE A O 1
ATOM 780 N N . ASP A 1 97 ? -21.092 -12.863 16.538 1.00 54.94 97 ASP A N 1
ATOM 781 C CA . ASP A 1 97 ? -20.777 -13.107 17.953 1.00 54.94 97 ASP A CA 1
ATOM 782 C C . ASP A 1 97 ? -20.048 -14.457 18.142 1.00 54.94 97 ASP A C 1
ATOM 784 O O . ASP A 1 97 ? -20.524 -15.498 17.693 1.00 54.94 97 ASP A O 1
ATOM 788 N N . GLY A 1 98 ? -18.899 -14.460 18.831 1.00 54.34 98 GLY A N 1
ATOM 789 C CA . GLY A 1 98 ? -18.236 -15.692 19.300 1.00 54.34 98 GLY A CA 1
ATOM 790 C C . GLY A 1 98 ? -17.163 -16.320 18.395 1.00 54.34 98 GLY A C 1
ATOM 791 O O . GLY A 1 98 ? -16.672 -17.402 18.717 1.00 54.34 98 GLY A O 1
ATOM 792 N N . MET A 1 99 ? -16.740 -15.675 17.302 1.00 54.56 99 MET A N 1
ATOM 793 C CA . MET A 1 99 ? -15.559 -16.130 16.548 1.00 54.56 99 MET A CA 1
ATOM 794 C C . MET A 1 99 ? -14.270 -15.690 17.259 1.00 54.56 99 MET A C 1
ATOM 796 O O . MET A 1 99 ? -14.039 -14.499 17.434 1.00 54.56 99 MET A O 1
ATOM 800 N N . GLY A 1 100 ? -13.405 -16.636 17.644 1.00 59.91 100 GLY A N 1
ATOM 801 C CA . GLY A 1 100 ? -12.162 -16.376 18.398 1.00 59.91 100 GLY A CA 1
ATOM 802 C C . GLY A 1 100 ? -11.061 -15.593 17.660 1.00 59.91 100 GLY A C 1
ATOM 803 O O . GLY A 1 100 ? -9.953 -15.489 18.168 1.00 59.91 100 GLY A O 1
ATOM 804 N N . THR A 1 101 ? -11.334 -15.068 16.463 1.00 71.50 101 THR A N 1
ATOM 805 C CA . THR A 1 101 ? -10.446 -14.178 15.692 1.00 71.50 101 THR A CA 1
ATOM 806 C C . THR A 1 101 ? -11.241 -12.960 15.239 1.00 71.50 101 THR A C 1
ATOM 808 O O . THR A 1 101 ? -12.360 -13.113 14.745 1.00 71.50 101 THR A O 1
ATOM 811 N N . ASN A 1 102 ? -10.673 -11.758 15.389 1.00 85.69 102 ASN A N 1
ATOM 812 C CA . ASN A 1 102 ? -11.316 -10.532 14.919 1.00 85.69 102 ASN A CA 1
ATOM 813 C C . ASN A 1 102 ? -11.409 -10.5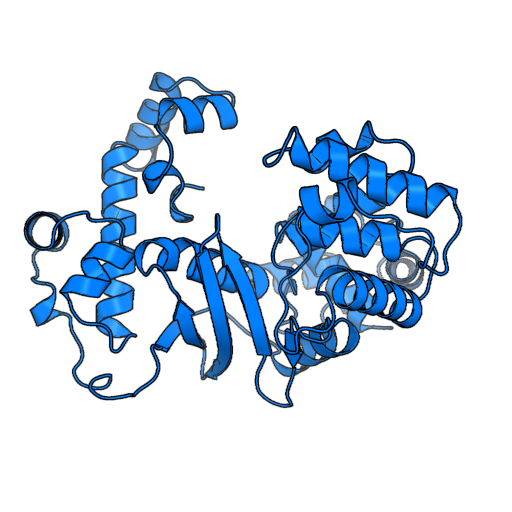58 13.392 1.00 85.69 102 ASN A C 1
ATOM 815 O O . ASN A 1 102 ? -10.427 -10.856 12.711 1.00 85.69 102 ASN A O 1
ATOM 819 N N . ARG A 1 103 ? -12.593 -10.260 12.853 1.00 88.69 103 ARG A N 1
ATOM 820 C CA . ARG A 1 103 ? -12.854 -10.235 11.408 1.00 88.69 103 ARG A CA 1
ATOM 821 C C . ARG A 1 103 ? -13.521 -8.936 10.997 1.00 88.69 103 ARG A C 1
ATOM 823 O O . ARG A 1 103 ? -14.221 -8.329 11.798 1.00 88.69 103 ARG A O 1
ATOM 830 N N . ILE A 1 104 ? -13.297 -8.516 9.760 1.00 89.94 104 ILE A N 1
ATOM 831 C CA . ILE A 1 104 ? -14.002 -7.406 9.120 1.00 89.94 104 ILE A CA 1
ATOM 832 C C . ILE A 1 104 ? -14.188 -7.703 7.633 1.00 89.94 104 ILE A C 1
ATOM 834 O O . ILE A 1 104 ? -13.302 -8.252 6.976 1.00 89.94 104 ILE A O 1
ATOM 838 N N . VAL A 1 105 ? -15.340 -7.319 7.091 1.00 91.88 105 VAL A N 1
ATOM 839 C CA . VAL A 1 105 ? -15.635 -7.416 5.659 1.00 91.88 105 VAL A CA 1
ATOM 840 C C . VAL A 1 105 ? -15.242 -6.117 4.954 1.00 91.88 105 VAL A C 1
ATOM 842 O O . VAL A 1 105 ? -15.642 -5.018 5.352 1.00 91.88 105 VAL A O 1
ATOM 845 N N . LEU A 1 106 ? -14.469 -6.251 3.878 1.00 94.25 106 LEU A N 1
ATOM 846 C CA . LEU A 1 106 ? -13.965 -5.171 3.039 1.00 94.25 106 LEU A CA 1
ATOM 847 C C . LEU A 1 106 ? -14.606 -5.266 1.643 1.00 94.25 106 LEU A C 1
ATOM 849 O O . LEU A 1 106 ? -14.072 -5.949 0.767 1.00 94.25 106 LEU A O 1
ATOM 853 N N . PRO A 1 107 ? -15.749 -4.599 1.408 1.00 93.25 107 PRO A N 1
ATOM 854 C CA . PRO A 1 107 ? -16.401 -4.620 0.102 1.00 93.25 107 PRO A CA 1
ATOM 855 C C . PRO A 1 107 ? -15.565 -3.883 -0.951 1.00 93.25 107 PRO A C 1
ATOM 857 O O . PRO A 1 107 ? -14.856 -2.922 -0.624 1.00 93.25 107 PRO A O 1
ATOM 860 N N . TYR A 1 108 ? -15.694 -4.308 -2.208 1.00 94.69 108 TYR A N 1
ATOM 861 C CA . TYR A 1 108 ? -15.095 -3.670 -3.385 1.00 94.69 108 TYR A CA 1
ATOM 862 C C . TYR A 1 108 ? -16.100 -3.599 -4.543 1.00 94.69 108 TYR A C 1
ATOM 864 O O . TYR A 1 108 ? -17.122 -4.283 -4.540 1.00 94.69 108 TYR A O 1
ATOM 872 N N . ARG A 1 109 ? -15.836 -2.738 -5.532 1.00 89.94 109 ARG A N 1
ATOM 873 C CA . ARG A 1 109 ? -16.722 -2.534 -6.694 1.00 89.94 109 ARG A CA 1
ATOM 874 C C . ARG A 1 109 ? -16.153 -3.161 -7.955 1.00 89.94 109 ARG A C 1
ATOM 876 O O . ARG A 1 109 ? -15.025 -2.856 -8.314 1.00 89.94 109 ARG A O 1
ATOM 883 N N . GLY A 1 110 ? -16.947 -3.958 -8.663 1.00 91.00 110 GLY A N 1
ATOM 884 C CA . GLY A 1 110 ? -16.530 -4.627 -9.898 1.00 91.00 110 GLY A CA 1
ATOM 885 C C . GLY A 1 110 ? -15.656 -5.859 -9.649 1.00 91.00 110 GLY A C 1
ATOM 886 O O . GLY A 1 110 ? -15.501 -6.307 -8.513 1.00 91.00 110 GLY A O 1
ATOM 887 N N . ALA A 1 111 ? -15.102 -6.430 -10.717 1.00 94.12 111 ALA A N 1
ATOM 888 C CA . ALA A 1 111 ? -14.358 -7.683 -10.640 1.00 94.12 111 ALA A CA 1
ATOM 889 C C . ALA A 1 111 ? -13.042 -7.547 -9.848 1.00 94.12 111 ALA A C 1
ATOM 891 O O . ALA A 1 111 ? -12.372 -6.511 -9.856 1.00 94.12 111 ALA A O 1
ATOM 892 N N . LEU A 1 112 ? -12.654 -8.623 -9.169 1.00 97.31 112 LEU A N 1
ATOM 893 C CA . LEU A 1 112 ? -11.325 -8.798 -8.596 1.00 97.31 112 LEU A CA 1
ATOM 894 C C . LEU A 1 112 ? -10.825 -10.170 -9.028 1.00 97.31 112 LEU A C 1
ATOM 896 O O . LEU A 1 112 ? -11.352 -11.193 -8.584 1.00 97.31 112 LEU A O 1
ATOM 900 N N . ASN A 1 113 ? -9.814 -10.194 -9.893 1.00 97.50 113 ASN A N 1
ATOM 901 C CA . ASN A 1 113 ? -9.157 -11.433 -10.271 1.00 97.50 113 ASN A CA 1
ATOM 902 C C . ASN A 1 113 ? -8.215 -11.865 -9.142 1.00 97.50 113 ASN A C 1
ATOM 904 O O . ASN A 1 113 ? -7.024 -11.546 -9.129 1.00 97.50 113 ASN A O 1
ATOM 908 N N . TRP A 1 114 ? -8.791 -12.548 -8.154 1.00 97.94 114 TRP A N 1
ATOM 909 C CA . TRP A 1 114 ? -8.103 -12.917 -6.923 1.00 97.94 114 TRP A CA 1
ATOM 910 C C . TRP A 1 114 ? -6.925 -13.850 -7.165 1.00 97.94 114 TRP A C 1
ATOM 912 O O . TRP A 1 114 ? -5.854 -13.626 -6.609 1.00 97.94 114 TRP A O 1
ATOM 922 N N . GLN A 1 115 ? -7.078 -14.828 -8.061 1.00 97.38 115 GLN A N 1
ATOM 923 C CA . GLN A 1 115 ? -5.989 -15.742 -8.387 1.00 97.38 115 GLN A CA 1
ATOM 924 C C . GLN A 1 115 ? -4.807 -15.001 -9.019 1.00 97.38 115 GLN A C 1
ATOM 926 O O . GLN A 1 115 ? -3.677 -15.171 -8.569 1.00 97.38 115 GLN A O 1
ATOM 931 N N . HIS A 1 116 ? -5.061 -14.106 -9.983 1.00 96.88 116 HIS A N 1
ATOM 932 C CA . HIS A 1 116 ? -4.010 -13.275 -10.577 1.00 96.88 116 HIS A CA 1
ATOM 933 C C . HIS A 1 116 ? -3.288 -12.427 -9.518 1.00 96.88 116 HIS A C 1
ATOM 935 O O . HIS A 1 116 ? -2.061 -12.318 -9.523 1.00 96.88 116 HIS A O 1
ATOM 941 N N . MET A 1 117 ? -4.038 -11.853 -8.575 1.00 97.75 117 MET A N 1
ATOM 942 C CA . MET A 1 117 ? -3.474 -11.058 -7.489 1.00 97.75 117 MET A CA 1
ATOM 943 C C . MET A 1 117 ? -2.617 -11.898 -6.530 1.00 97.75 117 MET A C 1
ATOM 945 O O . MET A 1 117 ? -1.498 -11.495 -6.198 1.00 97.75 117 MET A O 1
ATOM 949 N N . LEU A 1 118 ? -3.092 -13.079 -6.124 1.00 98.38 118 LEU A N 1
ATOM 950 C CA . LEU A 1 118 ? -2.322 -14.010 -5.299 1.00 98.38 118 LEU A CA 1
ATOM 951 C C . LEU A 1 118 ? -1.067 -14.500 -6.024 1.00 98.38 118 LEU A C 1
ATOM 953 O O . LEU A 1 118 ? 0.005 -14.504 -5.429 1.00 98.38 118 LEU A O 1
ATOM 957 N N . ASP A 1 119 ? -1.154 -14.847 -7.307 1.00 97.31 119 ASP A N 1
ATOM 958 C CA . ASP A 1 119 ? -0.001 -15.268 -8.110 1.00 97.31 119 ASP A CA 1
ATOM 959 C C . ASP A 1 119 ? 1.049 -14.153 -8.196 1.00 97.31 119 ASP A C 1
ATOM 961 O O . ASP A 1 119 ? 2.251 -14.391 -8.023 1.00 97.31 119 ASP A O 1
ATOM 965 N N . PHE A 1 120 ? 0.599 -12.908 -8.371 1.00 96.75 120 PHE A N 1
ATOM 966 C CA . PHE A 1 120 ? 1.475 -11.747 -8.387 1.00 96.75 120 PHE A CA 1
ATOM 967 C C . PHE A 1 120 ? 2.211 -11.553 -7.050 1.00 96.75 120 PHE A C 1
ATOM 969 O O . PHE A 1 120 ? 3.422 -11.277 -7.056 1.00 96.75 120 PHE A O 1
ATOM 976 N N . TYR A 1 121 ? 1.507 -11.705 -5.922 1.00 97.94 121 TYR A N 1
ATOM 977 C CA . TYR A 1 121 ? 2.099 -11.641 -4.584 1.00 97.94 121 TYR A CA 1
ATOM 978 C C . TYR A 1 121 ? 3.015 -12.825 -4.290 1.00 97.94 121 TYR A C 1
ATOM 980 O O . TYR A 1 121 ? 4.104 -12.618 -3.764 1.00 97.94 121 TYR A O 1
ATOM 988 N N . ARG A 1 122 ? 2.638 -14.047 -4.673 1.00 97.44 122 ARG A N 1
ATOM 989 C CA . ARG A 1 122 ? 3.403 -15.271 -4.396 1.00 97.44 122 ARG A CA 1
ATOM 990 C C . ARG A 1 122 ? 4.798 -15.221 -5.006 1.00 97.44 122 ARG A C 1
ATOM 992 O O . ARG A 1 122 ? 5.768 -15.584 -4.353 1.00 97.44 122 ARG A O 1
ATOM 999 N N . LEU A 1 123 ? 4.921 -14.682 -6.221 1.00 95.81 123 LEU A N 1
ATOM 1000 C CA . LEU A 1 123 ? 6.216 -14.472 -6.881 1.00 95.81 123 LEU A CA 1
ATOM 1001 C C . LEU A 1 123 ? 7.118 -13.444 -6.177 1.00 95.81 123 LEU A C 1
ATOM 1003 O O . LEU A 1 123 ? 8.299 -13.340 -6.512 1.00 95.81 123 LEU A O 1
ATOM 1007 N N . ARG A 1 124 ? 6.561 -12.632 -5.271 1.00 96.75 124 ARG A N 1
ATOM 1008 C CA . ARG A 1 124 ? 7.212 -11.473 -4.644 1.00 96.75 124 ARG A CA 1
ATOM 1009 C C . ARG A 1 124 ? 7.153 -11.494 -3.117 1.00 96.75 124 ARG A C 1
ATOM 1011 O O . ARG A 1 124 ? 7.490 -10.479 -2.503 1.00 96.75 124 ARG A O 1
ATOM 1018 N N . ALA A 1 125 ? 6.718 -12.610 -2.539 1.00 97.00 125 ALA A N 1
ATOM 1019 C CA . ALA A 1 125 ? 6.515 -12.753 -1.110 1.00 97.00 125 ALA A CA 1
ATOM 1020 C C . ALA A 1 125 ? 7.849 -12.668 -0.366 1.00 97.00 125 ALA A C 1
ATOM 1022 O O . ALA A 1 125 ? 8.851 -13.245 -0.799 1.00 97.00 125 ALA A O 1
ATOM 1023 N N . ILE A 1 126 ? 7.839 -11.937 0.744 1.00 96.50 126 ILE A N 1
ATOM 1024 C CA . ILE A 1 126 ? 8.952 -11.877 1.682 1.00 96.50 126 ILE A CA 1
ATOM 1025 C C . ILE A 1 126 ? 8.768 -12.958 2.746 1.00 96.50 126 ILE A C 1
ATOM 1027 O O . ILE A 1 126 ? 7.776 -12.946 3.474 1.00 96.50 126 ILE A O 1
ATOM 1031 N N . GLU A 1 127 ? 9.730 -13.864 2.865 1.00 94.19 127 GLU A N 1
ATOM 1032 C CA . GLU A 1 127 ? 9.712 -14.930 3.869 1.00 94.19 127 GLU A CA 1
ATOM 1033 C C . GLU A 1 127 ? 9.693 -14.338 5.292 1.00 94.19 127 GLU A C 1
ATOM 1035 O O . GLU A 1 127 ? 10.350 -13.339 5.579 1.00 94.19 127 GLU A O 1
ATOM 1040 N N . GLY A 1 128 ? 8.857 -14.896 6.172 1.00 92.62 128 GLY A N 1
ATOM 1041 C CA . GLY A 1 128 ? 8.648 -14.397 7.541 1.00 92.62 128 GLY A CA 1
ATOM 1042 C C . GLY A 1 128 ? 7.749 -13.154 7.667 1.00 92.62 128 GLY A C 1
ATOM 1043 O O . GLY A 1 128 ? 7.175 -12.934 8.735 1.00 92.62 128 GLY A O 1
ATOM 1044 N N . VAL A 1 129 ? 7.557 -12.374 6.594 1.00 96.25 129 VAL A N 1
ATOM 1045 C CA . VAL A 1 129 ? 6.686 -11.177 6.580 1.00 96.25 129 VAL A CA 1
ATOM 1046 C C . VAL A 1 129 ? 5.353 -11.457 5.890 1.00 96.25 129 VAL A C 1
ATOM 1048 O O . VAL A 1 129 ? 4.309 -11.009 6.361 1.00 96.25 129 VAL A O 1
ATOM 1051 N N . GLU A 1 130 ? 5.380 -12.189 4.777 1.00 97.44 130 GLU A N 1
ATOM 1052 C CA . GLU A 1 130 ? 4.238 -12.474 3.912 1.00 97.44 130 GLU A CA 1
ATOM 1053 C C . GLU A 1 130 ? 4.085 -13.988 3.720 1.00 97.44 130 GLU A C 1
ATOM 1055 O O . GLU A 1 130 ? 5.061 -14.715 3.540 1.00 97.44 130 GLU A O 1
ATOM 1060 N N . GLN A 1 131 ? 2.847 -14.471 3.695 1.00 97.50 131 GLN A N 1
ATOM 1061 C CA . GLN A 1 131 ? 2.532 -15.844 3.313 1.00 97.50 131 GLN A CA 1
ATOM 1062 C C . GLN A 1 131 ? 1.370 -15.832 2.327 1.00 97.50 131 GLN A C 1
ATOM 1064 O O . GLN A 1 131 ? 0.306 -15.283 2.607 1.00 97.50 131 GLN A O 1
ATOM 1069 N N . VAL A 1 132 ? 1.569 -16.460 1.170 1.00 98.31 132 VAL A N 1
ATOM 1070 C CA . VAL A 1 132 ? 0.565 -16.517 0.106 1.00 98.31 132 VAL A CA 1
ATOM 1071 C C . VAL A 1 132 ? 0.207 -17.972 -0.149 1.00 98.31 132 VAL A C 1
ATOM 1073 O O . VAL A 1 132 ? 0.994 -18.734 -0.709 1.00 98.31 132 VAL A O 1
ATOM 1076 N N . THR A 1 133 ? -0.979 -18.356 0.303 1.00 97.62 133 THR A N 1
ATOM 1077 C CA . THR A 1 133 ? -1.555 -19.693 0.095 1.00 97.62 133 THR A CA 1
ATOM 1078 C C . THR A 1 133 ? -2.287 -19.752 -1.248 1.00 97.62 133 THR A C 1
ATOM 1080 O O . THR A 1 133 ? -2.164 -18.830 -2.057 1.00 97.62 133 THR A O 1
ATOM 1083 N N . GLU A 1 134 ? -3.004 -20.837 -1.530 1.00 96.75 134 GLU A N 1
ATOM 1084 C CA . GLU A 1 134 ? -3.817 -20.958 -2.746 1.00 96.75 134 GLU A CA 1
ATOM 1085 C C . GLU A 1 134 ? -4.985 -19.960 -2.759 1.00 96.75 134 GLU A C 1
ATOM 1087 O O . GLU A 1 134 ? -5.256 -19.367 -3.796 1.00 96.75 134 GLU A O 1
ATOM 1092 N N . ASP A 1 135 ? -5.604 -19.712 -1.603 1.00 97.31 135 ASP A N 1
ATOM 1093 C CA . ASP A 1 135 ? -6.857 -18.963 -1.458 1.00 97.31 135 ASP A CA 1
ATOM 1094 C C . ASP A 1 135 ? -6.746 -17.708 -0.569 1.00 97.31 135 ASP A C 1
ATOM 1096 O O . ASP A 1 135 ? -7.676 -16.897 -0.515 1.00 97.31 135 ASP A O 1
ATOM 1100 N N . ALA A 1 136 ? -5.612 -17.514 0.110 1.00 98.31 136 ALA A N 1
ATOM 1101 C CA . ALA A 1 136 ? -5.419 -16.429 1.068 1.00 98.31 136 ALA A CA 1
ATOM 1102 C C . ALA A 1 136 ? -4.049 -15.747 0.986 1.00 98.31 136 ALA A C 1
ATOM 1104 O O . ALA A 1 136 ? -3.024 -16.383 0.715 1.00 98.31 136 ALA A O 1
ATOM 1105 N N . TYR A 1 137 ? -4.033 -14.469 1.364 1.00 98.69 137 TYR A N 1
ATOM 1106 C CA . TYR A 1 137 ? -2.823 -13.689 1.617 1.00 98.69 137 TYR A CA 1
ATOM 1107 C C . TYR A 1 137 ? -2.737 -13.330 3.105 1.00 98.69 137 TYR A C 1
ATOM 1109 O O . TYR A 1 137 ? -3.712 -12.855 3.686 1.00 98.69 137 TYR A O 1
ATOM 1117 N N . LEU A 1 138 ? -1.578 -13.545 3.725 1.00 98.19 138 LEU A N 1
ATOM 1118 C CA . LEU A 1 138 ? -1.291 -13.191 5.111 1.00 98.19 138 LEU A CA 1
ATOM 1119 C C . LEU A 1 138 ? -0.068 -12.286 5.182 1.00 98.19 138 LEU A C 1
ATOM 1121 O O . LEU A 1 138 ? 0.900 -12.499 4.450 1.00 98.19 138 LEU A O 1
ATOM 1125 N N . ARG A 1 139 ? -0.079 -11.329 6.111 1.00 97.81 139 ARG A N 1
ATOM 1126 C CA . ARG A 1 139 ? 1.063 -10.446 6.333 1.00 97.81 139 ARG A CA 1
ATOM 1127 C C . ARG A 1 139 ? 1.159 -9.934 7.766 1.00 97.81 139 ARG A C 1
ATOM 1129 O O . ARG A 1 139 ? 0.142 -9.619 8.384 1.00 97.81 139 ARG A O 1
ATOM 1136 N N . ASN A 1 140 ? 2.395 -9.793 8.241 1.00 96.25 140 ASN A N 1
ATOM 1137 C CA . ASN A 1 140 ? 2.741 -9.041 9.445 1.00 96.25 140 ASN A CA 1
ATOM 1138 C C . ASN A 1 140 ? 3.129 -7.602 9.072 1.00 96.25 140 ASN A C 1
ATOM 1140 O O . ASN A 1 140 ? 3.865 -7.358 8.110 1.00 96.25 140 ASN A O 1
ATOM 1144 N N . VAL A 1 141 ? 2.631 -6.629 9.826 1.00 95.56 141 VAL A N 1
ATOM 1145 C CA . VAL A 1 141 ? 2.862 -5.201 9.594 1.00 95.56 141 VAL A CA 1
ATOM 1146 C C . VAL A 1 141 ? 3.175 -4.495 10.901 1.00 95.56 141 VAL A C 1
ATOM 1148 O O . VAL A 1 141 ? 2.730 -4.922 11.960 1.00 95.56 141 VAL A O 1
ATOM 1151 N N . SER A 1 142 ? 3.936 -3.410 10.798 1.00 92.06 142 SER A N 1
ATOM 1152 C CA . SER A 1 142 ? 4.157 -2.473 11.894 1.00 92.06 142 SER A CA 1
ATOM 1153 C C . SER A 1 142 ? 3.497 -1.136 11.542 1.00 92.06 142 SER A C 1
ATOM 1155 O O . SER A 1 142 ? 3.593 -0.670 10.399 1.00 92.06 142 SER A O 1
ATOM 1157 N N . LEU A 1 143 ? 2.768 -0.575 12.504 1.00 89.81 143 LEU A N 1
ATOM 1158 C CA . LEU A 1 143 ? 1.921 0.614 12.421 1.00 89.81 143 LEU A CA 1
ATOM 1159 C C . LEU A 1 143 ? 2.301 1.583 13.551 1.00 89.81 143 LEU A C 1
ATOM 1161 O O . LEU A 1 143 ? 1.699 1.532 14.618 1.00 89.81 143 LEU A O 1
ATOM 1165 N N . ASP A 1 144 ? 3.273 2.470 13.330 1.00 81.19 144 ASP A N 1
ATOM 1166 C CA . ASP A 1 144 ? 3.782 3.399 14.360 1.00 81.19 144 ASP A CA 1
ATOM 1167 C C . ASP A 1 144 ? 4.090 2.674 15.690 1.00 81.19 144 ASP A C 1
ATOM 1169 O O . ASP A 1 144 ? 3.462 2.943 16.713 1.00 81.19 144 ASP A O 1
ATOM 1173 N N . ASP A 1 145 ? 4.985 1.684 15.640 1.00 81.75 145 ASP A N 1
ATOM 1174 C CA . ASP A 1 145 ? 5.375 0.805 16.759 1.00 81.75 145 ASP A CA 1
ATOM 1175 C C . ASP A 1 145 ? 4.314 -0.204 17.239 1.00 81.75 145 ASP A C 1
ATOM 1177 O O . ASP A 1 145 ? 4.635 -1.083 18.032 1.00 81.75 145 ASP A O 1
ATOM 1181 N N . CYS A 1 146 ? 3.083 -0.163 16.718 1.00 90.38 146 CYS A N 1
ATOM 1182 C CA . CYS A 1 146 ? 2.080 -1.208 16.945 1.00 90.38 146 CYS A CA 1
ATOM 1183 C C . CYS A 1 146 ? 2.281 -2.362 15.963 1.00 90.38 146 CYS A C 1
ATOM 1185 O O . CYS A 1 146 ? 2.288 -2.150 14.746 1.00 90.38 146 CYS A O 1
ATOM 1187 N N . GLN A 1 147 ? 2.357 -3.595 16.457 1.00 92.94 147 GLN A N 1
ATOM 1188 C CA . GLN A 1 147 ? 2.346 -4.765 15.587 1.00 92.94 147 GLN A CA 1
ATOM 1189 C C . GLN A 1 147 ? 0.920 -5.182 15.243 1.00 92.94 147 GLN A C 1
ATOM 1191 O O . GLN A 1 147 ? -0.006 -5.112 16.058 1.00 92.94 147 GLN A O 1
ATOM 1196 N N . ALA A 1 148 ? 0.743 -5.616 14.000 1.00 94.69 148 ALA A N 1
ATOM 1197 C CA . ALA A 1 148 ? -0.492 -6.226 13.551 1.00 94.69 148 ALA A CA 1
ATOM 1198 C C . ALA A 1 148 ? -0.214 -7.354 12.563 1.00 94.69 148 ALA A C 1
ATOM 1200 O O . ALA A 1 148 ? 0.766 -7.350 11.813 1.00 94.69 148 ALA A O 1
ATOM 1201 N N . ARG A 1 149 ? -1.137 -8.303 12.514 1.00 95.88 149 ARG A N 1
ATOM 1202 C CA . ARG A 1 149 ? -1.180 -9.364 11.519 1.00 95.88 149 ARG A CA 1
ATOM 1203 C C . ARG A 1 149 ? -2.551 -9.385 10.885 1.00 95.88 149 ARG A C 1
ATOM 1205 O O . ARG A 1 149 ? -3.557 -9.262 11.575 1.00 95.88 149 ARG A O 1
ATOM 1212 N N . PHE A 1 150 ? -2.601 -9.607 9.580 1.00 97.06 150 PHE A N 1
ATOM 1213 C CA . PHE A 1 150 ? -3.863 -9.853 8.900 1.00 97.06 150 PHE A CA 1
ATOM 1214 C C . PHE A 1 150 ? -3.769 -11.031 7.935 1.00 97.06 150 PHE A C 1
ATOM 1216 O O . PHE A 1 150 ? -2.706 -11.348 7.401 1.00 97.06 150 PHE A O 1
ATOM 1223 N N . LYS A 1 151 ? -4.914 -11.669 7.717 1.00 97.88 151 LYS A N 1
ATOM 1224 C CA . LYS A 1 151 ? -5.188 -12.652 6.675 1.00 97.88 151 LYS A CA 1
ATOM 1225 C C . LYS A 1 151 ? -6.386 -12.154 5.884 1.00 97.88 151 LYS A C 1
ATOM 1227 O O . LYS A 1 151 ? -7.405 -11.832 6.485 1.00 97.88 151 LYS A O 1
ATOM 1232 N N . VAL A 1 152 ? -6.286 -12.144 4.561 1.00 98.25 152 VAL A N 1
ATOM 1233 C CA . VAL A 1 152 ? -7.406 -11.849 3.665 1.00 98.25 152 VAL A CA 1
ATOM 1234 C C . VAL A 1 152 ? -7.755 -13.047 2.791 1.00 98.25 152 VAL A C 1
ATOM 1236 O O . VAL A 1 152 ? -6.869 -13.725 2.267 1.00 98.25 152 VAL A O 1
ATOM 1239 N N . THR A 1 153 ? -9.054 -13.284 2.631 1.00 97.94 153 THR A N 1
ATOM 1240 C CA . THR A 1 153 ? -9.646 -14.294 1.739 1.00 97.94 153 THR A CA 1
ATOM 1241 C C . THR A 1 153 ? -10.773 -13.671 0.926 1.00 97.94 153 THR A C 1
ATOM 1243 O O . THR A 1 153 ? -11.450 -12.756 1.404 1.00 97.94 153 THR A O 1
ATOM 1246 N N . GLN A 1 154 ? -11.001 -14.156 -0.294 1.00 97.69 154 GLN A N 1
ATOM 1247 C CA . GLN A 1 154 ? -12.078 -13.645 -1.142 1.00 97.69 154 GLN A CA 1
ATOM 1248 C C . GLN A 1 154 ? -13.443 -14.212 -0.729 1.00 97.69 154 GLN A C 1
ATOM 1250 O O . GLN A 1 154 ? -13.608 -15.420 -0.582 1.00 97.69 154 GLN A O 1
ATOM 1255 N N . GLY A 1 155 ? -14.422 -13.319 -0.580 1.00 94.75 155 GLY A N 1
ATOM 1256 C CA . GLY A 1 155 ? -15.848 -13.630 -0.592 1.00 94.75 155 GLY A CA 1
ATOM 1257 C C . GLY A 1 155 ? -16.533 -13.036 -1.828 1.00 94.75 155 GLY A C 1
ATOM 1258 O O . GLY A 1 155 ? -15.893 -12.440 -2.701 1.00 94.75 155 GLY A O 1
ATOM 1259 N N . GLU A 1 156 ? -17.853 -13.174 -1.909 1.00 92.81 156 GLU A N 1
ATOM 1260 C CA . GLU A 1 156 ? -18.634 -12.684 -3.049 1.00 92.81 156 GLU A CA 1
ATOM 1261 C C . GLU A 1 156 ? -18.783 -11.151 -3.006 1.00 92.81 156 GLU A C 1
ATOM 1263 O O . GLU A 1 156 ? -19.595 -10.605 -2.263 1.00 92.81 156 GLU A O 1
ATOM 1268 N N . GLY A 1 157 ? -17.965 -10.436 -3.788 1.00 93.69 157 GLY A N 1
ATOM 1269 C CA . GLY A 1 157 ? -17.971 -8.964 -3.845 1.00 93.69 157 GLY A CA 1
ATOM 1270 C C . GLY A 1 157 ? -17.277 -8.267 -2.664 1.00 93.69 157 GLY A C 1
ATOM 1271 O O . GLY A 1 157 ? -17.394 -7.051 -2.493 1.00 93.69 157 GLY A O 1
ATOM 1272 N N . TYR A 1 158 ? -16.549 -9.018 -1.836 1.00 95.12 158 TYR A N 1
ATOM 1273 C CA . TYR A 1 158 ? -15.777 -8.486 -0.714 1.00 95.12 158 TYR A CA 1
ATOM 1274 C C . TYR A 1 158 ? -14.530 -9.325 -0.423 1.00 95.12 158 TYR A C 1
ATOM 1276 O O . TYR A 1 158 ? -14.420 -10.472 -0.853 1.00 95.12 158 TYR A O 1
ATOM 1284 N N . LEU A 1 159 ? -13.576 -8.750 0.309 1.00 97.25 159 LEU A N 1
ATOM 1285 C CA . LEU A 1 159 ? -12.531 -9.508 0.997 1.00 97.25 159 LEU A CA 1
ATOM 1286 C C . LEU A 1 159 ? -12.890 -9.624 2.478 1.00 97.25 159 LEU A C 1
ATOM 1288 O O . LEU A 1 159 ? -13.277 -8.639 3.103 1.00 97.25 159 LEU A O 1
ATOM 1292 N N . GLU A 1 160 ? -12.773 -10.817 3.047 1.00 95.44 160 GLU A N 1
ATOM 1293 C CA . GLU A 1 160 ? -12.831 -11.009 4.494 1.00 95.44 160 GLU A CA 1
ATOM 1294 C C . GLU A 1 160 ? -11.420 -10.860 5.054 1.00 95.44 160 GLU A C 1
ATOM 1296 O O . GLU A 1 160 ? -10.513 -11.575 4.633 1.00 95.44 160 GLU A O 1
ATOM 1301 N N . MET A 1 161 ? -11.232 -9.930 5.989 1.00 95.88 161 MET A N 1
ATOM 1302 C CA . MET A 1 161 ? -9.975 -9.732 6.697 1.00 95.88 161 MET A CA 1
ATOM 1303 C C . MET A 1 161 ? -10.101 -10.254 8.126 1.00 95.88 161 MET A C 1
ATOM 1305 O O . MET A 1 161 ? -10.800 -9.654 8.940 1.00 95.88 161 MET A O 1
ATOM 1309 N N . ALA A 1 162 ? -9.385 -11.328 8.448 1.00 94.25 162 ALA A N 1
ATOM 1310 C CA . ALA A 1 162 ? -9.104 -11.710 9.827 1.00 94.25 162 ALA A CA 1
ATOM 1311 C C . ALA A 1 162 ? -7.842 -10.984 10.302 1.00 94.25 162 ALA A C 1
ATOM 1313 O O . ALA A 1 162 ? -6.868 -10.909 9.553 1.00 94.25 162 ALA A O 1
ATOM 1314 N N . PHE A 1 163 ? -7.835 -10.454 11.522 1.00 94.06 163 PHE A N 1
ATOM 1315 C CA . PHE A 1 163 ? -6.703 -9.683 12.026 1.00 94.06 163 PHE A CA 1
ATOM 1316 C C . PHE A 1 163 ? -6.442 -9.895 13.516 1.00 94.06 163 PHE A C 1
ATOM 1318 O O . PHE A 1 163 ? -7.329 -10.264 14.285 1.00 94.06 163 PHE A O 1
ATOM 1325 N N . ASP A 1 164 ? -5.201 -9.623 13.893 1.00 92.38 164 ASP A N 1
ATOM 1326 C CA . ASP A 1 164 ? -4.733 -9.464 15.261 1.00 92.38 164 ASP A CA 1
ATOM 1327 C C . ASP A 1 164 ? -3.934 -8.160 15.330 1.00 92.38 164 ASP A C 1
ATOM 1329 O O . ASP A 1 164 ? -3.167 -7.857 14.413 1.00 92.38 164 ASP A O 1
ATOM 1333 N N . ILE A 1 165 ? -4.173 -7.344 16.351 1.00 92.44 165 ILE A N 1
ATOM 1334 C CA . ILE A 1 165 ? -3.568 -6.016 16.479 1.00 92.44 165 ILE A CA 1
ATOM 1335 C C . ILE A 1 165 ? -3.371 -5.685 17.953 1.00 92.44 165 ILE A C 1
ATOM 1337 O O . ILE A 1 165 ? -4.297 -5.839 18.748 1.00 92.44 165 ILE A O 1
ATOM 1341 N N . GLU A 1 166 ? -2.173 -5.224 18.307 1.00 91.62 166 GLU A N 1
ATOM 1342 C CA . GLU A 1 166 ? -1.832 -4.893 19.697 1.00 91.62 166 GLU A CA 1
ATOM 1343 C C . GLU A 1 166 ? -2.643 -3.699 20.218 1.00 91.62 166 GLU A C 1
ATOM 1345 O O . GLU A 1 166 ? -3.120 -3.709 21.353 1.00 91.62 166 GLU A O 1
ATOM 1350 N N . ASP A 1 167 ? -2.839 -2.686 19.370 1.00 90.00 167 ASP A N 1
ATOM 1351 C CA . ASP A 1 167 ? -3.623 -1.493 19.671 1.00 90.00 167 ASP A CA 1
ATOM 1352 C C . ASP A 1 167 ? -4.768 -1.319 18.669 1.00 90.00 167 ASP A C 1
ATOM 1354 O O . ASP A 1 167 ? -4.594 -0.926 17.512 1.00 90.00 167 ASP A O 1
ATOM 1358 N N . VAL A 1 168 ? -5.988 -1.559 19.148 1.00 89.56 168 VAL A N 1
ATOM 1359 C CA . VAL A 1 168 ? -7.209 -1.446 18.349 1.00 89.56 168 VAL A CA 1
ATOM 1360 C C . VAL A 1 168 ? -7.429 -0.040 17.774 1.00 89.56 168 VAL A C 1
ATOM 1362 O O . VAL A 1 168 ? -8.087 0.096 16.744 1.00 89.56 168 VAL A O 1
ATOM 1365 N N . THR A 1 169 ? -6.864 1.014 18.375 1.00 89.12 169 THR A N 1
ATOM 1366 C CA . THR A 1 169 ? -6.983 2.390 17.859 1.00 89.12 169 THR A CA 1
ATOM 1367 C C . THR A 1 169 ? -6.295 2.567 16.502 1.00 89.12 169 THR A C 1
ATOM 1369 O O . THR A 1 169 ? -6.659 3.457 15.732 1.00 89.12 169 THR A O 1
ATOM 1372 N N . LYS A 1 170 ? -5.360 1.674 16.152 1.00 91.12 170 LYS A N 1
ATOM 1373 C CA . LYS A 1 170 ? -4.680 1.629 14.851 1.00 91.12 170 LYS A CA 1
ATOM 1374 C C . LYS A 1 170 ? -5.453 0.835 13.789 1.00 91.12 170 LYS A C 1
ATOM 1376 O O . LYS A 1 170 ? -5.008 0.761 12.641 1.00 91.12 170 LYS A O 1
ATOM 1381 N N . LEU A 1 171 ? -6.626 0.278 14.118 1.00 92.06 171 LEU A N 1
ATOM 1382 C CA . LEU A 1 171 ? -7.398 -0.566 13.199 1.00 92.06 171 LEU A CA 1
ATOM 1383 C C . LEU A 1 171 ? -7.807 0.169 11.916 1.00 92.06 171 LEU A C 1
ATOM 1385 O O . LEU A 1 171 ? -7.776 -0.431 10.843 1.00 92.06 171 LEU A O 1
ATOM 1389 N N . LEU A 1 172 ? -8.150 1.460 11.979 1.00 90.12 172 LEU A N 1
ATOM 1390 C CA . LEU A 1 172 ? -8.465 2.214 10.762 1.00 90.12 172 LEU A CA 1
ATOM 1391 C C . LEU A 1 172 ? -7.254 2.318 9.823 1.00 90.12 172 LEU A C 1
ATOM 1393 O O . LEU A 1 172 ? -7.409 2.163 8.610 1.00 90.12 172 LEU A O 1
ATOM 1397 N N . SER A 1 173 ? -6.054 2.537 10.367 1.00 91.44 173 SER A N 1
ATOM 1398 C CA . SER A 1 173 ? -4.812 2.566 9.586 1.00 91.44 173 SER A CA 1
ATOM 1399 C C . SER A 1 173 ? -4.532 1.208 8.943 1.00 91.44 173 SER A C 1
ATOM 1401 O O . SER A 1 173 ? -4.208 1.152 7.756 1.00 91.44 173 SER A O 1
ATOM 1403 N N . LEU A 1 174 ? -4.734 0.113 9.689 1.00 95.12 174 LEU A N 1
ATOM 1404 C CA . LEU A 1 174 ? -4.628 -1.253 9.167 1.00 95.12 174 LEU A CA 1
ATOM 1405 C C . LEU A 1 174 ? -5.603 -1.482 8.005 1.00 95.12 174 LEU A C 1
ATOM 1407 O O . LEU A 1 174 ? -5.184 -1.867 6.914 1.00 95.12 174 LEU A O 1
ATOM 1411 N N . VAL A 1 175 ? -6.892 -1.195 8.216 1.00 94.75 175 VAL A N 1
ATOM 1412 C CA . VAL A 1 175 ? -7.942 -1.365 7.202 1.00 94.75 175 VAL A CA 1
ATOM 1413 C C . VAL A 1 175 ? -7.641 -0.523 5.966 1.00 94.75 175 VAL A C 1
ATOM 1415 O O . VAL A 1 175 ? -7.712 -1.039 4.855 1.00 94.75 175 VAL A O 1
ATOM 1418 N N . THR A 1 176 ? -7.255 0.741 6.134 1.00 93.38 176 THR A N 1
ATOM 1419 C CA . THR A 1 176 ? -6.905 1.632 5.017 1.00 93.38 176 THR A CA 1
ATOM 1420 C C . THR A 1 176 ? -5.715 1.090 4.226 1.00 93.38 176 THR A C 1
ATOM 1422 O O . THR A 1 176 ? -5.750 1.066 2.995 1.00 93.38 176 THR A O 1
ATOM 1425 N N . GLY A 1 177 ? -4.680 0.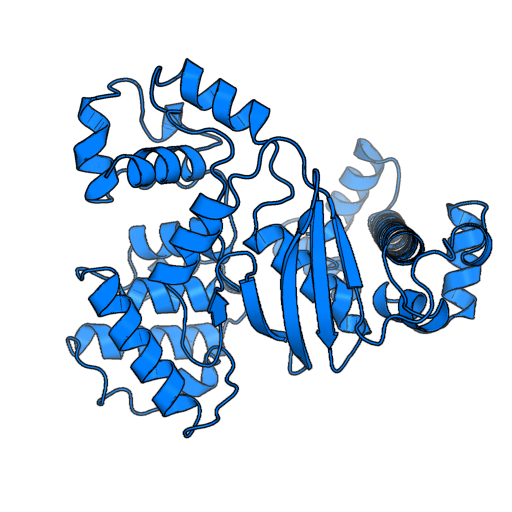603 4.919 1.00 95.81 177 GLY A N 1
ATOM 1426 C CA . GLY A 1 177 ? -3.516 -0.023 4.296 1.00 95.81 177 GLY A CA 1
ATOM 1427 C C . GLY A 1 177 ? -3.890 -1.254 3.473 1.00 95.81 177 GLY A C 1
ATOM 1428 O O . GLY A 1 177 ? -3.456 -1.373 2.329 1.00 95.81 177 GLY A O 1
ATOM 1429 N N . VAL A 1 178 ? -4.753 -2.122 4.010 1.00 97.81 178 VAL A N 1
ATOM 1430 C CA . VAL A 1 178 ? -5.251 -3.316 3.310 1.00 97.81 178 VAL A CA 1
ATOM 1431 C C . VAL A 1 178 ? -6.123 -2.931 2.115 1.00 97.81 178 VAL A C 1
ATOM 1433 O O . VAL A 1 178 ? -5.867 -3.402 1.010 1.00 97.81 178 VAL A O 1
ATOM 1436 N N . ARG A 1 179 ? -7.094 -2.021 2.272 1.00 97.38 179 ARG A N 1
ATOM 1437 C CA . ARG A 1 179 ? -7.936 -1.560 1.150 1.00 97.38 179 ARG A CA 1
ATOM 1438 C C . ARG A 1 179 ? -7.103 -1.017 -0.006 1.00 97.38 179 ARG A C 1
ATOM 1440 O O . ARG A 1 179 ? -7.371 -1.367 -1.152 1.00 97.38 179 ARG A O 1
ATOM 1447 N N . ARG A 1 180 ? -6.072 -0.227 0.302 1.00 97.12 180 ARG A N 1
ATOM 1448 C CA . ARG A 1 180 ? -5.133 0.303 -0.689 1.00 97.12 180 ARG A CA 1
ATOM 1449 C C . ARG A 1 180 ? -4.284 -0.803 -1.313 1.00 97.12 180 ARG A C 1
ATOM 1451 O O . ARG A 1 180 ? -4.158 -0.859 -2.525 1.00 97.12 180 ARG A O 1
ATOM 1458 N N . MET A 1 181 ? -3.711 -1.687 -0.496 1.00 97.62 181 MET A N 1
ATOM 1459 C CA . MET A 1 181 ? -2.852 -2.776 -0.963 1.00 97.62 181 MET A CA 1
ATOM 1460 C C . MET A 1 181 ? -3.564 -3.688 -1.971 1.00 97.62 181 MET A C 1
ATOM 1462 O O . MET A 1 181 ? -2.952 -4.086 -2.954 1.00 97.62 181 MET A O 1
ATOM 1466 N N . PHE A 1 182 ? -4.850 -3.964 -1.756 1.00 98.19 182 PHE A N 1
ATOM 1467 C CA . PHE A 1 182 ? -5.675 -4.778 -2.651 1.00 98.19 182 PHE A CA 1
ATOM 1468 C C . PHE A 1 182 ? -6.487 -3.954 -3.667 1.00 98.19 182 PHE A C 1
ATOM 1470 O O . PHE A 1 182 ? -7.277 -4.526 -4.416 1.00 98.19 182 PHE A O 1
ATOM 1477 N N . ASP A 1 183 ? -6.300 -2.629 -3.699 1.00 97.50 183 ASP A N 1
ATOM 1478 C CA . ASP A 1 183 ? -6.950 -1.702 -4.633 1.00 97.50 183 ASP A CA 1
ATOM 1479 C C . ASP A 1 183 ? -8.490 -1.841 -4.664 1.00 97.50 183 ASP A C 1
ATOM 1481 O O . ASP A 1 183 ? -9.149 -1.902 -5.707 1.00 97.50 183 ASP A O 1
ATOM 1485 N N . LEU A 1 184 ? -9.085 -1.943 -3.471 1.00 96.88 184 LEU A N 1
ATOM 1486 C CA . LEU A 1 184 ? -10.509 -2.255 -3.280 1.00 96.88 184 LEU A CA 1
ATOM 1487 C C . LEU A 1 184 ? -11.445 -1.088 -3.613 1.00 96.88 184 LEU A C 1
ATOM 1489 O O . LEU A 1 184 ? -12.638 -1.296 -3.846 1.00 96.88 184 LEU A O 1
ATOM 1493 N N . ASP A 1 185 ? -10.909 0.130 -3.620 1.00 94.25 185 ASP A N 1
ATOM 1494 C CA . ASP A 1 185 ? -11.663 1.365 -3.838 1.00 94.25 185 ASP A CA 1
ATOM 1495 C C . ASP A 1 185 ? -11.721 1.783 -5.317 1.00 94.25 185 ASP A C 1
ATOM 1497 O O . ASP A 1 185 ? -12.494 2.673 -5.672 1.00 94.25 185 ASP A O 1
ATOM 1501 N N . ALA A 1 186 ? -10.959 1.118 -6.195 1.00 94.44 186 ALA A N 1
ATOM 1502 C CA . ALA A 1 186 ? -10.986 1.378 -7.628 1.00 94.44 186 ALA A CA 1
ATOM 1503 C C . ALA A 1 186 ? -12.297 0.928 -8.287 1.00 94.44 186 ALA A C 1
ATOM 1505 O O . ALA A 1 186 ? -12.795 -0.181 -8.051 1.00 94.44 186 ALA A O 1
ATOM 1506 N N . ASP A 1 187 ? -12.811 1.777 -9.178 1.00 94.56 187 ASP A N 1
ATOM 1507 C CA . ASP A 1 187 ? -13.885 1.432 -10.107 1.00 94.56 187 ASP A CA 1
ATOM 1508 C C . ASP A 1 187 ? -13.297 0.759 -11.349 1.00 94.56 187 ASP A C 1
ATOM 1510 O O . ASP A 1 187 ? -13.058 1.387 -12.384 1.00 94.56 187 ASP A O 1
ATOM 1514 N N . ILE A 1 188 ? -13.038 -0.542 -11.218 1.00 95.75 188 ILE A N 1
ATOM 1515 C CA . ILE A 1 188 ? -12.359 -1.305 -12.265 1.00 95.75 188 ILE A CA 1
ATOM 1516 C C . ILE A 1 188 ? -13.154 -1.349 -13.577 1.00 95.75 188 ILE A C 1
ATOM 1518 O O . ILE A 1 188 ? -12.562 -1.427 -14.648 1.00 95.75 188 ILE A O 1
ATOM 1522 N N . CYS A 1 189 ? -14.483 -1.230 -13.516 1.00 95.31 189 CYS A N 1
ATOM 1523 C CA . CYS A 1 189 ? -15.326 -1.211 -14.708 1.00 95.31 189 CYS A CA 1
ATOM 1524 C C . CYS A 1 189 ? -15.033 0.029 -15.561 1.00 95.31 189 CYS A C 1
ATOM 1526 O O . CYS A 1 189 ? -14.836 -0.087 -16.768 1.00 95.31 189 CYS A O 1
ATOM 1528 N N . THR A 1 190 ? -14.962 1.206 -14.931 1.00 96.38 190 THR A N 1
ATOM 1529 C CA . THR A 1 190 ? -14.621 2.466 -15.610 1.00 96.38 190 THR A CA 1
ATOM 1530 C C . THR A 1 190 ? -13.195 2.431 -16.170 1.00 96.38 190 THR A C 1
ATOM 1532 O O . THR A 1 190 ? -12.955 2.879 -17.293 1.00 96.38 190 THR A O 1
ATOM 1535 N N . VAL A 1 191 ? -12.253 1.866 -15.410 1.00 96.94 191 VAL A N 1
ATOM 1536 C CA . VAL A 1 191 ? -10.853 1.705 -15.830 1.00 96.94 191 VAL A CA 1
ATOM 1537 C C . VAL A 1 191 ? -10.755 0.847 -17.092 1.00 96.94 191 VAL A C 1
ATOM 1539 O O . VAL A 1 191 ? -10.199 1.286 -18.096 1.00 96.94 191 VAL A O 1
ATOM 1542 N N . GLU A 1 192 ? -11.312 -0.365 -17.063 1.00 96.62 192 GLU A N 1
ATOM 1543 C CA . GLU A 1 192 ? -11.213 -1.314 -18.175 1.00 96.62 192 GLU A CA 1
ATOM 1544 C C . GLU A 1 192 ? -11.924 -0.800 -19.431 1.00 96.62 192 GLU A C 1
ATOM 1546 O O . GLU A 1 192 ? -11.395 -0.947 -20.530 1.00 96.62 192 GLU A O 1
ATOM 1551 N N . GLN A 1 193 ? -13.071 -0.126 -19.284 1.00 96.38 193 GLN A N 1
ATOM 1552 C CA . GLN A 1 193 ? -13.767 0.511 -20.407 1.00 96.38 193 GLN A CA 1
ATOM 1553 C C . GLN A 1 193 ? -12.911 1.585 -21.087 1.00 96.38 193 GLN A C 1
ATOM 1555 O O . GLN A 1 193 ? -12.852 1.634 -22.316 1.00 96.38 193 GLN A O 1
ATOM 1560 N N . HIS A 1 194 ? -12.230 2.430 -20.307 1.00 96.62 194 HIS A N 1
ATOM 1561 C CA . HIS A 1 194 ? -11.320 3.440 -20.855 1.00 96.62 194 HIS A CA 1
ATOM 1562 C C . HIS A 1 194 ? -10.144 2.796 -21.588 1.00 96.62 194 HIS A C 1
ATOM 1564 O O . HIS A 1 194 ? -9.834 3.183 -22.713 1.00 96.62 194 HIS A O 1
ATOM 1570 N N . LEU A 1 195 ? -9.508 1.795 -20.970 1.00 96.81 195 LEU A N 1
ATOM 1571 C CA . LEU A 1 195 ? -8.361 1.098 -21.553 1.00 96.81 195 LEU A CA 1
ATOM 1572 C C . LEU A 1 195 ? -8.717 0.390 -22.863 1.00 96.81 195 LEU A C 1
ATOM 1574 O O . LEU A 1 195 ? -7.975 0.502 -23.838 1.00 96.81 195 LEU A O 1
ATOM 1578 N N . GLU A 1 196 ? -9.865 -0.280 -22.905 1.00 95.94 196 GLU A N 1
ATOM 1579 C CA . GLU A 1 196 ? -10.345 -0.962 -24.105 1.00 95.94 196 GLU A CA 1
ATOM 1580 C C . GLU A 1 196 ? -10.717 0.031 -25.220 1.00 95.94 196 GLU A C 1
ATOM 1582 O O . GLU A 1 196 ? -10.506 -0.254 -26.397 1.00 95.94 196 GLU A O 1
ATOM 1587 N N . TYR A 1 197 ? -11.199 1.230 -24.874 1.00 96.44 197 TYR A N 1
ATOM 1588 C CA . TYR A 1 197 ? -11.462 2.295 -25.845 1.00 96.44 197 TYR A CA 1
ATOM 1589 C C . TYR A 1 197 ? -10.175 2.852 -26.479 1.00 96.44 197 TYR A C 1
ATOM 1591 O O . TYR A 1 197 ? -10.106 3.009 -27.699 1.00 96.44 197 TYR A O 1
ATOM 1599 N N . ILE A 1 198 ? -9.145 3.152 -25.676 1.00 96.06 198 ILE A N 1
ATOM 1600 C CA . ILE A 1 198 ? -7.891 3.746 -26.182 1.00 96.06 198 ILE A CA 1
ATOM 1601 C C . ILE A 1 198 ? -6.961 2.721 -26.847 1.00 96.06 198 ILE A C 1
ATOM 1603 O O . ILE A 1 198 ? -6.145 3.087 -27.694 1.00 96.06 198 ILE A O 1
ATOM 1607 N N . ALA A 1 199 ? -7.046 1.456 -26.436 1.00 95.56 199 ALA A N 1
ATOM 1608 C CA . ALA A 1 199 ? -6.183 0.369 -26.875 1.00 95.56 199 ALA A CA 1
ATOM 1609 C C . ALA A 1 199 ? -6.985 -0.947 -26.936 1.00 95.56 199 ALA A C 1
ATOM 1611 O O . ALA A 1 199 ? -6.833 -1.798 -26.057 1.00 95.56 199 ALA A O 1
ATOM 1612 N N . PRO A 1 200 ? -7.826 -1.137 -27.971 1.00 95.62 200 PRO A N 1
ATOM 1613 C CA . PRO A 1 200 ? -8.643 -2.340 -28.111 1.00 95.62 200 PRO A CA 1
ATOM 1614 C C . PRO A 1 200 ? -7.814 -3.629 -28.040 1.00 95.62 200 PRO A C 1
ATOM 1616 O O . PRO A 1 200 ? -6.762 -3.743 -28.674 1.00 95.62 200 PRO A O 1
ATOM 1619 N N . GLY A 1 201 ? -8.286 -4.606 -27.268 1.00 93.94 201 GLY A N 1
ATOM 1620 C CA . GLY A 1 201 ? -7.613 -5.877 -27.009 1.00 93.94 201 GLY A CA 1
ATOM 1621 C C . GLY A 1 201 ? -6.562 -5.839 -25.894 1.00 93.94 201 GLY A C 1
ATOM 1622 O O . GLY A 1 201 ? -5.951 -6.875 -25.611 1.00 93.94 201 GLY A O 1
ATOM 1623 N N . LEU A 1 202 ? -6.341 -4.685 -25.248 1.00 95.38 202 LEU A N 1
ATOM 1624 C CA . LEU A 1 202 ? -5.450 -4.574 -24.090 1.00 95.38 202 LEU A CA 1
ATOM 1625 C C . LEU A 1 202 ? -6.010 -5.346 -22.884 1.00 95.38 202 LEU A C 1
ATOM 1627 O O . LEU A 1 202 ? -5.250 -6.025 -22.181 1.00 95.38 202 LEU A O 1
ATOM 1631 N N . VAL A 1 203 ? -7.330 -5.296 -22.663 1.00 95.38 203 VAL A N 1
ATOM 1632 C CA . VAL A 1 203 ? -8.007 -5.961 -21.539 1.00 95.38 203 VAL A CA 1
ATOM 1633 C C . VAL A 1 203 ? -8.323 -7.418 -21.898 1.00 95.38 203 VAL A C 1
ATOM 1635 O O . VAL A 1 203 ? -9.452 -7.799 -22.186 1.00 95.38 203 VAL A O 1
ATOM 1638 N N . LYS A 1 204 ? -7.300 -8.281 -21.864 1.00 93.94 204 LYS A N 1
ATOM 1639 C CA . LYS A 1 204 ? -7.465 -9.733 -22.111 1.00 93.94 204 LYS A CA 1
ATOM 1640 C C . LYS A 1 204 ? -8.087 -10.496 -20.943 1.00 93.94 204 LYS A C 1
ATOM 1642 O O . LYS A 1 204 ? -8.614 -11.592 -21.114 1.00 93.94 204 LYS A O 1
ATOM 1647 N N . THR A 1 205 ? -7.965 -9.956 -19.738 1.00 94.62 205 THR A N 1
ATOM 1648 C CA . THR A 1 205 ? -8.463 -10.559 -18.503 1.00 94.62 205 THR A CA 1
ATOM 1649 C C . THR A 1 205 ? -9.016 -9.445 -17.635 1.00 94.62 205 THR A C 1
ATOM 1651 O O . THR A 1 205 ? -8.316 -8.462 -17.399 1.00 94.62 205 THR A O 1
ATOM 1654 N N . GLN A 1 206 ? -10.259 -9.605 -17.188 1.00 95.44 206 GLN A N 1
ATOM 1655 C CA . GLN A 1 206 ? -10.940 -8.630 -16.340 1.00 95.44 206 GLN A CA 1
ATOM 1656 C C . GLN A 1 206 ? -10.542 -8.777 -14.868 1.00 95.44 206 GLN A C 1
ATOM 1658 O O . GLN A 1 206 ? -10.100 -9.843 -14.428 1.00 95.44 206 GLN A O 1
ATOM 1663 N N . GLY A 1 207 ? -10.746 -7.713 -14.097 1.00 96.06 207 GLY A N 1
ATOM 1664 C CA . GLY A 1 207 ? -10.506 -7.661 -12.660 1.00 96.06 207 GLY A CA 1
ATOM 1665 C C . GLY A 1 207 ? -9.032 -7.536 -12.276 1.00 96.06 207 GLY A C 1
ATOM 1666 O O . GLY A 1 207 ? -8.693 -7.839 -11.129 1.00 96.06 207 GLY A O 1
ATOM 1667 N N . ILE A 1 208 ? -8.154 -7.126 -13.201 1.00 96.75 208 ILE A N 1
ATOM 1668 C CA . ILE A 1 208 ? -6.743 -6.849 -12.895 1.00 96.75 208 ILE A CA 1
ATOM 1669 C C . ILE A 1 208 ? -6.662 -5.525 -12.142 1.00 96.75 208 ILE A C 1
ATOM 1671 O O . ILE A 1 208 ? -6.966 -4.468 -12.682 1.00 96.75 208 ILE A O 1
ATOM 1675 N N . ARG A 1 209 ? -6.216 -5.577 -10.890 1.00 97.38 209 ARG A N 1
ATOM 1676 C CA . ARG A 1 209 ? -6.050 -4.390 -10.044 1.00 97.38 209 ARG A CA 1
ATOM 1677 C C . ARG A 1 209 ? -4.589 -4.098 -9.754 1.00 97.38 209 ARG A C 1
ATOM 1679 O O . ARG A 1 209 ? -3.724 -4.866 -10.164 1.00 97.38 209 ARG A O 1
ATOM 1686 N N . ILE A 1 210 ? -4.310 -3.014 -9.032 1.00 97.56 210 ILE A N 1
ATOM 1687 C CA . ILE A 1 210 ? -2.955 -2.680 -8.582 1.00 97.56 210 ILE A CA 1
ATOM 1688 C C . ILE A 1 210 ? -2.605 -3.511 -7.328 1.00 97.56 210 ILE A C 1
ATOM 1690 O O . ILE A 1 210 ? -3.096 -3.202 -6.247 1.00 97.56 210 ILE A O 1
ATOM 1694 N N . PRO A 1 211 ? -1.734 -4.540 -7.401 1.00 97.31 211 PRO A N 1
ATOM 1695 C CA . PRO A 1 211 ? -1.212 -5.228 -6.221 1.00 97.31 211 PRO A CA 1
ATOM 1696 C C . PRO A 1 211 ? -0.235 -4.323 -5.464 1.00 97.31 211 PRO A C 1
ATOM 1698 O O . PRO A 1 211 ? 0.976 -4.362 -5.696 1.00 97.31 211 PRO A O 1
ATOM 1701 N N . GLY A 1 212 ? -0.725 -3.494 -4.551 1.00 97.50 212 GLY A N 1
ATOM 1702 C CA . GLY A 1 212 ? 0.098 -2.600 -3.744 1.00 97.50 212 GLY A CA 1
ATOM 1703 C C . GLY A 1 212 ? 1.089 -3.336 -2.830 1.00 97.50 212 GLY A C 1
ATOM 1704 O O . GLY A 1 212 ? 1.048 -4.555 -2.670 1.00 97.50 212 GLY A O 1
ATOM 1705 N N . VAL A 1 213 ? 2.011 -2.595 -2.225 1.00 97.12 213 VAL A N 1
ATOM 1706 C CA . VAL A 1 213 ? 2.831 -3.039 -1.081 1.00 97.12 213 VAL A CA 1
ATOM 1707 C C . VAL A 1 213 ? 2.507 -2.176 0.138 1.00 97.12 213 VAL A C 1
ATOM 1709 O O . VAL A 1 213 ? 1.743 -1.216 0.024 1.00 97.12 213 VAL A O 1
ATOM 1712 N N . TRP A 1 214 ? 3.051 -2.500 1.314 1.00 96.50 214 TRP A N 1
ATOM 1713 C CA . TRP A 1 214 ? 2.611 -1.862 2.559 1.00 96.50 214 TRP A CA 1
ATOM 1714 C C . TRP A 1 214 ? 2.922 -0.366 2.644 1.00 96.50 214 TRP A C 1
ATOM 1716 O O . TRP A 1 214 ? 2.140 0.401 3.200 1.00 96.50 214 TRP A O 1
ATOM 1726 N N . SER A 1 215 ? 4.022 0.097 2.057 1.00 95.12 215 SER A N 1
ATOM 1727 C CA . SER A 1 215 ? 4.392 1.513 2.095 1.00 95.12 215 SER A CA 1
ATOM 1728 C C . SER A 1 215 ? 5.229 1.931 0.891 1.00 95.12 215 SER A C 1
ATOM 1730 O O . SER A 1 215 ? 5.806 1.100 0.185 1.00 95.12 215 SER A O 1
ATOM 1732 N N . ALA A 1 216 ? 5.326 3.245 0.671 1.00 96.12 216 ALA A N 1
ATOM 1733 C CA . ALA A 1 216 ? 6.258 3.809 -0.299 1.00 96.12 216 ALA A CA 1
ATOM 1734 C C . ALA A 1 216 ? 7.705 3.413 0.040 1.00 96.12 216 ALA A C 1
ATOM 1736 O O . ALA A 1 216 ? 8.445 3.016 -0.855 1.00 96.12 216 ALA A O 1
ATOM 1737 N N . TRP A 1 217 ? 8.074 3.423 1.326 1.00 96.94 217 TRP A N 1
ATOM 1738 C CA . TRP A 1 217 ? 9.368 2.936 1.809 1.00 96.94 217 TRP A CA 1
ATOM 1739 C C . TRP A 1 217 ? 9.670 1.510 1.329 1.00 96.94 217 TRP A C 1
ATOM 1741 O O . TRP A 1 217 ? 10.682 1.281 0.663 1.00 96.94 217 TRP A O 1
ATOM 1751 N N . GLU A 1 218 ? 8.762 0.563 1.582 1.00 97.44 218 GLU A N 1
ATOM 1752 C CA . GLU A 1 218 ? 8.923 -0.817 1.121 1.00 97.44 218 GLU A CA 1
ATOM 1753 C C . GLU A 1 218 ? 9.025 -0.894 -0.406 1.00 97.44 218 GLU A C 1
ATOM 1755 O O . GLU A 1 218 ? 9.870 -1.617 -0.941 1.00 97.44 218 GLU A O 1
ATOM 1760 N N . ALA A 1 219 ? 8.196 -0.134 -1.127 1.00 97.50 219 ALA A N 1
ATOM 1761 C CA . ALA A 1 219 ? 8.250 -0.088 -2.583 1.00 97.50 219 ALA A CA 1
ATOM 1762 C C . ALA A 1 219 ? 9.602 0.435 -3.092 1.00 97.50 219 ALA A C 1
ATOM 1764 O O . ALA A 1 219 ? 10.142 -0.122 -4.047 1.00 97.50 219 ALA A O 1
ATOM 1765 N N . GLY A 1 220 ? 10.165 1.454 -2.437 1.00 97.56 220 GLY A N 1
ATOM 1766 C CA . GLY A 1 220 ? 11.475 2.022 -2.741 1.00 97.56 220 GLY A CA 1
ATOM 1767 C C . GLY A 1 220 ? 12.607 1.023 -2.514 1.00 97.56 220 GLY A C 1
ATOM 1768 O O . GLY A 1 220 ? 13.422 0.818 -3.411 1.00 97.56 220 GLY A O 1
ATOM 1769 N N . VAL A 1 221 ? 12.617 0.318 -1.377 1.00 98.00 221 VAL A N 1
ATOM 1770 C CA . VAL A 1 221 ? 13.605 -0.744 -1.102 1.00 98.00 221 VAL A CA 1
ATOM 1771 C C . VAL A 1 221 ? 13.500 -1.866 -2.140 1.00 98.00 221 VAL A C 1
ATOM 1773 O O . VAL A 1 221 ? 14.507 -2.246 -2.742 1.00 98.00 221 VAL A O 1
ATOM 1776 N N . ARG A 1 222 ? 12.281 -2.350 -2.425 1.00 97.62 222 ARG A N 1
ATOM 1777 C CA . ARG A 1 222 ? 12.033 -3.354 -3.477 1.00 97.62 222 ARG A CA 1
ATOM 1778 C C . ARG A 1 222 ? 12.536 -2.876 -4.842 1.00 97.62 222 ARG A C 1
ATOM 1780 O O . ARG A 1 222 ? 13.152 -3.654 -5.569 1.00 97.62 222 ARG A O 1
ATOM 1787 N N . ALA A 1 223 ? 12.304 -1.610 -5.184 1.00 95.69 223 ALA A N 1
ATOM 1788 C CA . ALA A 1 223 ? 12.740 -1.026 -6.446 1.00 95.69 223 ALA A CA 1
ATOM 1789 C C . ALA A 1 223 ? 14.265 -0.919 -6.540 1.00 95.69 223 ALA A C 1
ATOM 1791 O O . ALA A 1 223 ? 14.816 -1.325 -7.559 1.00 95.69 223 ALA A O 1
ATOM 1792 N N . VAL A 1 224 ? 14.948 -0.443 -5.489 1.00 96.88 224 VAL A N 1
ATOM 1793 C CA . VAL A 1 224 ? 16.419 -0.357 -5.430 1.00 96.88 224 VAL A CA 1
ATOM 1794 C C . VAL A 1 224 ? 17.046 -1.740 -5.596 1.00 96.88 224 VAL A C 1
ATOM 1796 O O . VAL A 1 224 ? 17.925 -1.912 -6.441 1.00 96.88 224 VAL A O 1
ATOM 1799 N N . LEU A 1 225 ? 16.568 -2.748 -4.858 1.00 96.06 225 LEU A N 1
ATOM 1800 C CA . LEU A 1 225 ? 17.067 -4.123 -4.975 1.00 96.06 225 LEU A CA 1
ATOM 1801 C C . LEU A 1 225 ? 16.770 -4.735 -6.354 1.00 96.06 225 LEU A C 1
ATOM 1803 O O . LEU A 1 225 ? 17.595 -5.483 -6.884 1.00 96.06 225 LEU A O 1
ATOM 1807 N N . GLY A 1 226 ? 15.636 -4.370 -6.958 1.00 92.88 226 GLY A N 1
ATOM 1808 C CA . GLY A 1 226 ? 15.179 -4.845 -8.263 1.00 92.88 226 GLY A CA 1
ATOM 1809 C C . GLY A 1 226 ? 15.783 -4.159 -9.489 1.00 92.88 226 GLY A C 1
ATOM 1810 O O . GLY A 1 226 ? 15.492 -4.577 -10.609 1.00 92.88 226 GLY A O 1
ATOM 1811 N N . GLN A 1 227 ? 16.636 -3.143 -9.329 1.00 89.88 227 GLN A N 1
ATOM 1812 C CA . GLN A 1 227 ? 17.232 -2.447 -10.473 1.00 89.88 227 GLN A CA 1
ATOM 1813 C C . GLN A 1 227 ? 18.047 -3.413 -11.352 1.00 89.88 227 GLN A C 1
ATOM 1815 O O . GLN A 1 227 ? 18.954 -4.091 -10.872 1.00 89.88 227 GLN A O 1
ATOM 1820 N N . GLN A 1 228 ? 17.770 -3.442 -12.660 1.00 85.69 228 GLN A N 1
ATOM 1821 C CA . GLN A 1 228 ? 18.560 -4.175 -13.667 1.00 85.69 228 GLN A CA 1
ATOM 1822 C C . GLN A 1 228 ? 18.754 -5.681 -13.378 1.00 85.69 228 GLN A C 1
ATOM 1824 O O . GLN A 1 228 ? 19.743 -6.273 -13.807 1.00 85.69 228 GLN A O 1
ATOM 1829 N N . VAL A 1 229 ? 17.839 -6.312 -12.638 1.00 90.38 229 VAL A N 1
ATOM 1830 C CA . VAL A 1 229 ? 17.880 -7.749 -12.319 1.00 90.38 229 VAL A CA 1
ATOM 1831 C C . VAL A 1 229 ? 16.509 -8.387 -12.539 1.00 90.38 229 VAL A C 1
ATOM 1833 O O . VAL A 1 229 ? 15.504 -7.695 -12.683 1.00 90.38 229 VAL A O 1
ATOM 1836 N N . SER A 1 230 ? 16.453 -9.719 -12.579 1.00 91.38 230 SER A N 1
ATOM 1837 C CA . SER A 1 230 ? 15.175 -10.433 -12.641 1.00 91.38 230 SER A CA 1
ATOM 1838 C C . SER A 1 230 ? 14.396 -10.301 -11.328 1.00 91.38 230 SER A C 1
ATOM 1840 O O . SER A 1 230 ? 14.983 -10.104 -10.263 1.00 91.38 230 SER A O 1
ATOM 1842 N N . VAL A 1 231 ? 13.072 -10.494 -11.385 1.00 90.69 231 VAL A N 1
ATOM 1843 C CA . VAL A 1 231 ? 12.207 -10.497 -10.188 1.00 90.69 231 VAL A CA 1
ATOM 1844 C C . VAL A 1 231 ? 12.705 -11.525 -9.166 1.00 90.69 231 VAL A C 1
ATOM 1846 O O . VAL A 1 231 ? 12.867 -11.192 -7.998 1.00 90.69 231 VAL A O 1
ATOM 1849 N N . LYS A 1 232 ? 13.049 -12.743 -9.607 1.00 93.75 232 LYS A N 1
ATOM 1850 C CA . LYS A 1 232 ? 13.572 -13.802 -8.727 1.00 93.75 232 LYS A CA 1
ATOM 1851 C C . LYS A 1 232 ? 14.864 -13.386 -8.012 1.00 93.75 232 LYS A C 1
ATOM 1853 O O . LYS A 1 232 ? 15.009 -13.643 -6.822 1.00 93.75 232 LYS A O 1
ATOM 1858 N N . ALA A 1 233 ? 15.792 -12.735 -8.718 1.00 94.69 233 ALA A N 1
ATOM 1859 C CA . ALA A 1 233 ? 17.036 -12.254 -8.116 1.00 94.69 233 ALA A CA 1
ATOM 1860 C C . ALA A 1 233 ? 16.783 -11.118 -7.110 1.00 94.69 233 ALA A C 1
ATOM 1862 O O . ALA A 1 233 ? 17.368 -11.125 -6.029 1.00 94.69 233 ALA A O 1
ATOM 1863 N N . ALA A 1 234 ? 15.883 -10.185 -7.439 1.00 95.50 234 ALA A N 1
ATOM 1864 C CA . ALA A 1 234 ? 15.493 -9.088 -6.556 1.00 95.50 234 ALA A CA 1
ATOM 1865 C C . ALA A 1 234 ? 14.882 -9.596 -5.242 1.00 95.50 234 ALA A C 1
ATOM 1867 O O . ALA A 1 234 ? 15.293 -9.173 -4.165 1.00 95.50 234 ALA A O 1
ATOM 1868 N N . ILE A 1 235 ? 13.940 -10.540 -5.333 1.00 96.06 235 ILE A N 1
ATOM 1869 C CA . ILE A 1 235 ? 13.277 -11.139 -4.169 1.00 96.06 235 ILE A CA 1
ATOM 1870 C C . ILE A 1 235 ? 14.260 -11.955 -3.330 1.00 96.06 235 ILE A C 1
ATOM 1872 O O . ILE A 1 235 ? 14.240 -11.839 -2.113 1.00 96.06 235 ILE A O 1
ATOM 1876 N N . GLY A 1 236 ? 15.196 -12.680 -3.953 1.00 97.00 236 GLY A N 1
ATOM 1877 C CA . GLY A 1 236 ? 16.255 -13.372 -3.212 1.00 97.00 236 GLY A CA 1
ATOM 1878 C C . GLY A 1 236 ? 17.135 -12.426 -2.383 1.00 97.00 236 GLY A C 1
ATOM 1879 O O . GLY A 1 236 ? 17.481 -12.749 -1.252 1.00 97.00 236 GLY A O 1
ATOM 1880 N N . GLN A 1 237 ? 17.474 -11.240 -2.907 1.00 97.12 237 GLN A N 1
ATOM 1881 C CA . GLN A 1 237 ? 18.204 -10.224 -2.130 1.00 97.12 237 GLN A CA 1
ATOM 1882 C C . GLN A 1 237 ? 17.343 -9.583 -1.040 1.00 97.12 237 GLN A C 1
ATOM 1884 O O . GLN A 1 237 ? 17.860 -9.233 0.017 1.00 97.12 237 GLN A O 1
ATOM 1889 N N . LEU A 1 238 ? 16.042 -9.436 -1.287 1.00 97.06 238 LEU A N 1
ATOM 1890 C CA . LEU A 1 238 ? 15.108 -8.894 -0.309 1.00 97.06 238 LEU A CA 1
ATOM 1891 C C . LEU A 1 238 ? 14.888 -9.852 0.867 1.00 97.06 238 LEU A C 1
ATOM 1893 O O . LEU A 1 238 ? 14.947 -9.403 2.004 1.00 97.06 238 LEU A O 1
ATOM 1897 N N . ASN A 1 239 ? 14.703 -11.151 0.612 1.00 96.12 239 ASN A N 1
ATOM 1898 C CA . ASN A 1 239 ? 14.605 -12.162 1.669 1.00 96.12 239 ASN A CA 1
ATOM 1899 C C . ASN A 1 239 ? 15.884 -12.210 2.501 1.00 96.12 239 ASN A C 1
ATOM 1901 O O . ASN A 1 239 ? 15.801 -12.127 3.717 1.00 96.12 239 ASN A O 1
ATOM 1905 N N . LEU A 1 240 ? 17.056 -12.202 1.856 1.00 95.62 240 LEU A N 1
ATOM 1906 C CA . LEU A 1 240 ? 18.337 -12.157 2.564 1.00 95.62 240 LEU A CA 1
ATOM 1907 C C . LEU A 1 240 ? 18.468 -10.909 3.459 1.00 95.62 240 LEU A C 1
ATOM 1909 O O . LEU A 1 240 ? 18.984 -11.000 4.570 1.00 95.62 240 LEU A O 1
ATOM 1913 N N . LEU A 1 241 ? 18.002 -9.744 2.990 1.00 95.94 241 LEU A N 1
ATOM 1914 C CA . LEU A 1 241 ? 17.972 -8.512 3.784 1.00 95.94 241 LEU A CA 1
ATOM 1915 C C . LEU A 1 241 ? 17.063 -8.651 5.009 1.00 95.94 241 LEU A C 1
ATOM 1917 O O . LEU A 1 241 ? 17.482 -8.315 6.112 1.00 95.94 241 LEU A O 1
ATOM 1921 N N . VAL A 1 242 ? 15.828 -9.118 4.815 1.00 95.19 242 VAL A N 1
ATOM 1922 C CA . VAL A 1 242 ? 14.851 -9.244 5.904 1.00 95.19 242 VAL A CA 1
ATOM 1923 C C . VAL A 1 242 ? 15.287 -10.293 6.921 1.00 95.19 242 VAL A C 1
ATOM 1925 O O . VAL A 1 242 ? 15.270 -9.999 8.110 1.00 95.19 242 VAL A O 1
ATOM 1928 N N . GLU A 1 243 ? 15.736 -11.462 6.467 1.00 93.50 243 GLU A N 1
ATOM 1929 C CA . GLU A 1 243 ? 16.256 -12.545 7.310 1.00 93.50 243 GLU A CA 1
ATOM 1930 C C . GLU A 1 243 ? 17.393 -12.034 8.203 1.00 93.50 243 GLU A C 1
ATOM 1932 O O . GLU A 1 243 ? 17.280 -12.070 9.430 1.00 93.50 243 GLU A O 1
ATOM 1937 N N . THR A 1 244 ? 18.415 -11.420 7.595 1.00 93.38 244 THR A N 1
ATOM 1938 C CA . THR A 1 244 ? 19.591 -10.913 8.319 1.00 93.38 244 THR A CA 1
ATOM 1939 C C . THR A 1 244 ? 19.223 -9.837 9.344 1.00 93.38 244 THR A C 1
ATOM 1941 O O . THR A 1 244 ? 19.754 -9.836 10.450 1.00 93.38 244 THR A O 1
ATOM 1944 N N . LEU A 1 245 ? 18.308 -8.919 9.009 1.00 92.62 245 LEU A N 1
ATOM 1945 C CA . LEU A 1 245 ? 17.901 -7.840 9.921 1.00 92.62 245 LEU A CA 1
ATOM 1946 C C . LEU A 1 245 ? 16.893 -8.283 10.988 1.00 92.62 245 LEU A C 1
ATOM 1948 O O . LEU A 1 245 ? 16.708 -7.582 11.981 1.00 92.62 245 LEU A O 1
ATOM 1952 N N . SER A 1 246 ? 16.253 -9.435 10.799 1.00 87.94 246 SER A N 1
ATOM 1953 C CA . SER A 1 246 ? 15.304 -10.009 11.755 1.00 87.94 246 SER A CA 1
ATOM 1954 C C . SER A 1 246 ? 15.953 -10.879 12.832 1.00 87.94 246 SER A C 1
ATOM 1956 O O . SER A 1 246 ? 15.251 -11.333 13.732 1.00 87.94 246 SER A O 1
ATOM 1958 N N . ASN A 1 247 ? 17.276 -11.092 12.774 1.00 79.62 247 ASN A N 1
ATOM 1959 C CA . ASN A 1 247 ? 18.023 -11.961 13.691 1.00 79.62 247 ASN A CA 1
ATOM 1960 C C . ASN A 1 247 ? 17.380 -13.360 13.841 1.00 79.62 247 ASN A C 1
ATOM 1962 O O . ASN A 1 247 ? 17.170 -13.828 14.961 1.00 79.62 247 ASN A O 1
ATOM 1966 N N . ASP A 1 248 ? 17.028 -13.996 12.719 1.00 69.44 248 ASP A N 1
ATOM 1967 C CA . ASP A 1 248 ? 16.437 -15.345 12.632 1.00 69.44 248 ASP A CA 1
ATOM 1968 C C . ASP A 1 248 ? 15.086 -15.540 13.352 1.00 69.44 248 ASP A C 1
ATOM 1970 O O . ASP A 1 248 ? 14.691 -16.661 13.695 1.00 69.44 248 ASP A O 1
ATOM 1974 N N . GLN A 1 249 ? 14.322 -14.467 13.573 1.00 75.38 249 GLN A N 1
ATOM 1975 C CA . GLN A 1 249 ? 12.950 -14.596 14.068 1.00 75.38 249 GLN A CA 1
ATOM 1976 C C . GLN A 1 249 ? 12.029 -15.204 12.995 1.00 75.38 249 GLN A C 1
ATOM 1978 O O . GLN A 1 249 ? 11.940 -14.709 11.874 1.00 75.38 249 GLN A O 1
ATOM 1983 N N . GLN A 1 250 ? 11.281 -16.258 13.355 1.00 70.88 250 GLN A N 1
ATOM 1984 C CA . GLN A 1 250 ? 10.325 -16.922 12.446 1.00 70.88 250 GLN A CA 1
ATOM 1985 C C . GLN A 1 250 ? 9.208 -15.994 11.942 1.00 70.88 250 GLN A C 1
ATOM 1987 O O . GLN A 1 250 ? 8.676 -16.194 10.850 1.00 70.88 250 GLN A O 1
ATOM 1992 N N . VAL A 1 251 ? 8.822 -15.008 12.752 1.00 74.56 251 VAL A N 1
ATOM 1993 C CA . VAL A 1 251 ? 7.858 -13.963 12.405 1.00 74.56 251 VAL A CA 1
ATOM 1994 C C . VAL A 1 251 ? 8.635 -12.662 12.337 1.00 74.56 251 VAL A C 1
ATOM 1996 O O . VAL A 1 251 ? 9.256 -12.272 13.320 1.00 74.56 251 VAL A O 1
ATOM 1999 N N . SER A 1 252 ? 8.600 -12.011 11.179 1.00 85.75 252 SER A N 1
ATOM 2000 C CA . SER A 1 252 ? 9.343 -10.782 10.929 1.00 85.75 252 SER A CA 1
ATOM 2001 C C . SER A 1 252 ? 8.431 -9.686 10.379 1.00 85.75 252 SER A C 1
ATOM 2003 O O . SER A 1 252 ? 7.321 -9.939 9.899 1.00 85.75 252 SER A O 1
ATOM 2005 N N . HIS A 1 253 ? 8.924 -8.454 10.436 1.00 91.81 253 HIS A N 1
ATOM 2006 C CA . HIS A 1 253 ? 8.314 -7.268 9.849 1.00 91.81 253 HIS A CA 1
ATOM 2007 C C . HIS A 1 253 ? 9.250 -6.700 8.785 1.00 91.81 253 HIS A C 1
ATOM 2009 O O . HIS A 1 253 ? 10.452 -6.962 8.775 1.00 91.81 253 HIS A O 1
ATOM 2015 N N . PHE A 1 254 ? 8.706 -5.900 7.868 1.00 95.31 254 PHE A N 1
ATOM 2016 C CA . PHE A 1 254 ? 9.555 -5.231 6.890 1.00 95.31 254 PHE A CA 1
ATOM 2017 C C . PHE A 1 254 ? 10.553 -4.292 7.605 1.00 95.31 254 PHE A C 1
ATOM 2019 O O . PHE A 1 254 ? 10.107 -3.511 8.450 1.00 95.31 254 PHE A O 1
ATOM 2026 N N . PRO A 1 255 ? 11.861 -4.321 7.276 1.00 94.81 255 PRO A N 1
ATOM 2027 C CA . PRO A 1 255 ? 12.864 -3.523 7.976 1.00 94.81 255 PRO A CA 1
ATOM 2028 C C . PRO A 1 255 ? 12.545 -2.027 7.973 1.00 94.81 255 PRO A C 1
ATOM 2030 O O . PRO A 1 255 ? 12.171 -1.458 6.942 1.00 94.81 255 PRO A O 1
ATOM 2033 N N . THR A 1 256 ? 12.724 -1.375 9.121 1.00 94.94 256 THR A N 1
ATOM 2034 C CA . THR A 1 256 ? 12.566 0.078 9.243 1.00 94.94 256 THR A CA 1
ATOM 2035 C C . THR A 1 256 ? 13.714 0.814 8.535 1.00 94.94 256 THR A C 1
ATOM 2037 O O . THR A 1 256 ? 14.785 0.231 8.321 1.00 94.94 256 THR A O 1
ATOM 2040 N N . PRO A 1 257 ? 13.540 2.103 8.177 1.00 96.38 257 PRO A N 1
ATOM 2041 C CA . PRO A 1 257 ? 14.642 2.923 7.675 1.00 96.38 257 PRO A CA 1
ATOM 2042 C C . PRO A 1 257 ? 15.852 2.924 8.614 1.00 96.38 257 PRO A C 1
ATOM 2044 O O . PRO A 1 257 ? 16.980 2.778 8.156 1.00 96.38 257 PRO A O 1
ATOM 2047 N N . GLU A 1 258 ? 15.624 3.005 9.925 1.00 95.19 258 GLU A N 1
ATOM 2048 C CA . GLU A 1 258 ? 16.688 2.954 10.932 1.00 95.19 258 GLU A CA 1
ATOM 2049 C C . GLU A 1 258 ? 17.448 1.622 10.917 1.00 95.19 258 GLU A C 1
ATOM 2051 O O . GLU A 1 258 ? 18.678 1.625 10.894 1.00 95.19 258 GLU A O 1
ATOM 2056 N N . ALA A 1 259 ? 16.741 0.488 10.845 1.00 94.56 259 ALA A N 1
ATOM 2057 C CA . ALA A 1 259 ? 17.374 -0.829 10.813 1.00 94.56 259 ALA A CA 1
ATOM 2058 C C . ALA A 1 259 ? 18.329 -0.979 9.617 1.00 94.56 259 ALA A C 1
ATOM 2060 O O . ALA A 1 259 ? 19.437 -1.484 9.773 1.00 94.56 259 ALA A O 1
ATOM 2061 N N . ILE A 1 260 ? 17.935 -0.498 8.431 1.00 96.50 260 ILE A N 1
ATOM 2062 C CA . ILE A 1 260 ? 18.802 -0.532 7.243 1.00 96.50 260 ILE A CA 1
ATOM 2063 C C . ILE A 1 260 ? 19.932 0.503 7.340 1.00 96.50 260 ILE A C 1
ATOM 2065 O O . ILE A 1 260 ? 21.053 0.214 6.929 1.00 96.50 260 ILE A O 1
ATOM 2069 N N . ALA A 1 261 ? 19.661 1.702 7.862 1.00 96.00 261 ALA A N 1
ATOM 2070 C CA . ALA A 1 261 ? 20.653 2.774 7.960 1.00 96.00 261 ALA A CA 1
ATOM 2071 C C . ALA A 1 261 ? 21.817 2.425 8.904 1.00 96.00 261 ALA A C 1
ATOM 2073 O O . ALA A 1 261 ? 22.941 2.869 8.665 1.00 96.00 261 ALA A O 1
ATOM 2074 N N . CYS A 1 262 ? 21.546 1.637 9.949 1.00 93.19 262 CYS A N 1
ATOM 2075 C CA . CYS A 1 262 ? 22.522 1.227 10.961 1.00 93.19 262 CYS A CA 1
ATOM 2076 C C . CYS A 1 262 ? 23.216 -0.114 10.656 1.00 93.19 262 CYS A C 1
ATOM 2078 O O . CYS A 1 262 ? 24.192 -0.454 11.325 1.00 93.19 262 CYS A O 1
ATOM 2080 N N . ALA A 1 263 ? 22.728 -0.888 9.684 1.00 92.81 263 ALA A N 1
ATOM 2081 C CA . ALA A 1 263 ? 23.248 -2.219 9.382 1.00 92.81 263 ALA A CA 1
ATOM 2082 C C . ALA A 1 263 ? 24.422 -2.209 8.391 1.00 92.81 263 ALA A C 1
ATOM 2084 O O . ALA A 1 263 ? 24.475 -1.403 7.460 1.00 92.81 263 ALA A O 1
ATOM 2085 N N . ASP A 1 264 ? 25.324 -3.189 8.523 1.00 93.25 264 ASP A N 1
ATOM 2086 C CA . ASP A 1 264 ? 26.269 -3.514 7.453 1.00 93.25 264 ASP A CA 1
ATOM 2087 C C . ASP A 1 264 ? 25.572 -4.346 6.368 1.00 93.25 264 ASP A C 1
ATOM 2089 O O . ASP A 1 264 ? 25.285 -5.526 6.551 1.00 93.25 264 ASP A O 1
ATOM 2093 N N . VAL A 1 265 ? 25.323 -3.735 5.209 1.00 95.38 265 VAL A N 1
ATOM 2094 C CA . VAL A 1 265 ? 24.681 -4.380 4.050 1.00 95.38 265 VAL A CA 1
ATOM 2095 C C . VAL A 1 265 ? 25.674 -5.106 3.124 1.00 95.38 265 VAL A C 1
ATOM 2097 O O . VAL A 1 265 ? 25.345 -5.443 1.978 1.00 95.38 265 VAL A O 1
ATOM 2100 N N . SER A 1 266 ? 26.911 -5.344 3.577 1.00 95.31 266 SER A N 1
ATOM 2101 C CA . SER A 1 266 ? 27.964 -6.017 2.804 1.00 95.31 266 SER A CA 1
ATOM 2102 C C . SER A 1 266 ? 27.575 -7.430 2.349 1.00 95.31 266 SER A C 1
ATOM 2104 O O . SER A 1 266 ? 27.980 -7.833 1.254 1.00 95.31 266 SER A O 1
ATOM 2106 N N . PHE A 1 267 ? 26.717 -8.125 3.102 1.00 95.12 267 PHE A N 1
ATOM 2107 C CA . PHE A 1 267 ? 26.220 -9.474 2.804 1.00 95.12 267 PHE A CA 1
ATOM 2108 C C . PHE A 1 267 ? 25.348 -9.562 1.536 1.00 95.12 267 PHE A C 1
ATOM 2110 O O . PHE A 1 267 ? 25.205 -10.642 0.954 1.00 95.12 267 PHE A O 1
ATOM 2117 N N . LEU A 1 268 ? 24.785 -8.442 1.064 1.00 96.31 268 LEU A N 1
ATOM 2118 C CA . LEU A 1 268 ? 23.973 -8.423 -0.153 1.00 96.31 268 LEU A CA 1
ATOM 2119 C C . LEU A 1 268 ? 24.827 -8.715 -1.396 1.00 96.31 268 LEU A C 1
ATOM 2121 O O . LEU A 1 268 ? 25.905 -8.156 -1.611 1.00 96.31 268 LEU A O 1
ATOM 2125 N N . ARG A 1 269 ? 24.321 -9.570 -2.281 1.00 95.88 269 ARG A N 1
ATOM 2126 C CA . ARG A 1 269 ? 24.984 -10.015 -3.515 1.00 95.88 269 ARG A CA 1
ATOM 2127 C C . ARG A 1 269 ? 24.604 -9.102 -4.679 1.00 95.88 269 ARG A C 1
ATOM 2129 O O . ARG A 1 269 ? 23.934 -9.506 -5.626 1.00 95.88 269 ARG A O 1
ATOM 2136 N N . MET A 1 270 ? 25.016 -7.840 -4.583 1.00 95.00 270 MET A N 1
ATOM 2137 C CA . MET A 1 270 ? 24.754 -6.798 -5.580 1.00 95.00 270 MET A CA 1
ATOM 2138 C C . MET A 1 270 ? 25.909 -5.781 -5.654 1.00 95.00 270 MET A C 1
ATOM 2140 O O . MET A 1 270 ? 26.730 -5.742 -4.735 1.00 95.00 270 MET A O 1
ATOM 2144 N N . PRO A 1 271 ? 26.001 -4.953 -6.716 1.00 95.75 271 PRO A N 1
ATOM 2145 C CA . PRO A 1 271 ? 27.065 -3.956 -6.849 1.00 95.75 271 PRO A CA 1
ATOM 2146 C C . PRO A 1 271 ? 27.136 -2.993 -5.658 1.00 95.75 271 PRO A C 1
ATOM 2148 O O . PRO A 1 271 ? 26.100 -2.598 -5.118 1.00 95.75 271 PRO A O 1
ATOM 2151 N N . GLN A 1 272 ? 28.349 -2.552 -5.302 1.00 96.31 272 GLN A N 1
ATOM 2152 C CA . GLN A 1 272 ? 28.567 -1.634 -4.175 1.00 96.31 272 GLN A CA 1
ATOM 2153 C C . GLN A 1 272 ? 27.751 -0.343 -4.313 1.00 96.31 272 GLN A C 1
ATOM 2155 O O . GLN A 1 272 ? 27.096 0.076 -3.370 1.00 96.31 272 GLN A O 1
ATOM 2160 N N . SER A 1 273 ? 27.662 0.213 -5.524 1.00 95.88 273 SER A N 1
ATOM 2161 C CA . SER A 1 273 ? 26.854 1.407 -5.799 1.00 95.88 273 SER A CA 1
ATOM 2162 C C . SER A 1 273 ? 25.373 1.255 -5.423 1.00 95.88 273 SER A C 1
ATOM 2164 O O . SER A 1 273 ? 24.728 2.233 -5.039 1.00 95.88 273 SER A O 1
ATOM 2166 N N . ARG A 1 274 ? 24.818 0.038 -5.504 1.00 96.25 274 ARG A N 1
ATOM 2167 C CA . ARG A 1 274 ? 23.433 -0.257 -5.108 1.00 96.25 274 ARG A CA 1
ATOM 2168 C C . ARG A 1 274 ? 23.300 -0.390 -3.594 1.00 96.25 274 ARG A C 1
ATOM 2170 O O . ARG A 1 274 ? 22.315 0.092 -3.044 1.00 96.25 274 ARG A O 1
ATOM 2177 N N . LYS A 1 275 ? 24.299 -0.977 -2.925 1.00 97.31 275 LYS A N 1
ATOM 2178 C CA . LYS A 1 275 ? 24.383 -1.015 -1.454 1.00 97.31 275 LYS A CA 1
ATOM 2179 C C . LYS A 1 275 ? 24.427 0.401 -0.887 1.00 97.31 275 LYS A C 1
ATOM 2181 O O . LYS A 1 275 ? 23.592 0.752 -0.061 1.00 97.31 275 LYS A O 1
ATOM 2186 N N . ASP A 1 276 ? 25.298 1.244 -1.439 1.00 97.44 276 ASP A N 1
ATOM 2187 C CA . ASP A 1 276 ? 25.417 2.652 -1.052 1.00 97.44 276 ASP A CA 1
ATOM 2188 C C . ASP A 1 276 ? 24.107 3.419 -1.286 1.00 97.44 276 ASP A C 1
ATOM 2190 O O . ASP A 1 276 ? 23.764 4.331 -0.537 1.00 97.44 276 ASP A O 1
ATOM 2194 N N . THR A 1 277 ? 23.367 3.070 -2.345 1.00 98.00 277 THR A N 1
ATOM 2195 C CA . THR A 1 277 ? 22.056 3.665 -2.643 1.00 98.00 277 THR A CA 1
ATOM 2196 C C . THR A 1 277 ? 21.006 3.261 -1.617 1.00 98.00 277 THR A C 1
ATOM 2198 O O . THR A 1 277 ? 20.283 4.130 -1.138 1.00 98.00 277 THR A O 1
ATOM 2201 N N . LEU A 1 278 ? 20.953 1.981 -1.240 1.00 98.06 278 LEU A N 1
ATOM 2202 C CA . LEU A 1 278 ? 20.036 1.476 -0.219 1.00 98.06 278 LEU A CA 1
ATOM 2203 C C . LEU A 1 278 ? 20.277 2.154 1.139 1.00 98.06 278 LEU A C 1
ATOM 2205 O O . LEU A 1 278 ? 19.330 2.661 1.733 1.00 98.06 278 LEU A O 1
ATOM 2209 N N . VAL A 1 279 ? 21.534 2.226 1.589 1.00 98.19 279 VAL A N 1
ATOM 2210 C CA . VAL A 1 279 ? 21.897 2.869 2.866 1.00 98.19 279 VAL A CA 1
ATOM 2211 C C . VAL A 1 279 ? 21.571 4.362 2.847 1.00 98.19 279 VAL A C 1
ATOM 2213 O O . VAL A 1 279 ? 20.943 4.868 3.773 1.00 98.19 279 VAL A O 1
ATOM 2216 N N . ARG A 1 280 ? 21.919 5.076 1.768 1.00 98.19 280 ARG A N 1
ATOM 2217 C CA . ARG A 1 280 ? 21.599 6.507 1.640 1.00 98.19 280 ARG A CA 1
ATOM 2218 C C . ARG A 1 280 ? 20.096 6.763 1.631 1.00 98.19 280 ARG A C 1
ATOM 2220 O O . ARG A 1 280 ? 19.639 7.741 2.213 1.00 98.19 280 ARG A O 1
ATOM 2227 N N . PHE A 1 281 ? 19.330 5.897 0.968 1.00 98.38 281 PHE A N 1
ATOM 2228 C CA . PHE A 1 281 ? 17.875 5.988 0.957 1.00 98.38 281 PHE A CA 1
ATOM 2229 C C . PHE A 1 281 ? 17.289 5.756 2.354 1.00 98.38 281 PHE A C 1
ATOM 2231 O O . PHE A 1 281 ? 16.434 6.523 2.788 1.00 98.38 281 PHE A O 1
ATOM 2238 N N . ALA A 1 282 ? 17.802 4.767 3.087 1.00 98.12 282 ALA A N 1
ATOM 2239 C CA . ALA A 1 282 ? 17.410 4.496 4.466 1.00 98.12 282 ALA A CA 1
ATOM 2240 C C . ALA A 1 282 ? 17.675 5.694 5.396 1.00 98.12 282 ALA A C 1
ATOM 2242 O O . ALA A 1 282 ? 16.776 6.132 6.109 1.00 98.12 282 ALA A O 1
ATOM 2243 N N . GLN A 1 283 ? 18.869 6.289 5.316 1.00 98.06 283 GLN A N 1
ATOM 2244 C CA . GLN A 1 283 ? 19.236 7.489 6.081 1.00 98.06 283 GLN A CA 1
ATOM 2245 C C . GLN A 1 283 ? 18.340 8.689 5.747 1.00 98.06 283 GLN A C 1
ATOM 2247 O O . GLN A 1 283 ? 17.898 9.407 6.643 1.00 98.06 283 GLN A O 1
ATOM 2252 N N . TYR A 1 284 ? 18.037 8.896 4.462 1.00 98.00 284 TYR A N 1
ATOM 2253 C CA . TYR A 1 284 ? 17.126 9.955 4.035 1.00 98.00 284 TYR A CA 1
ATOM 2254 C C . TYR A 1 284 ? 15.719 9.760 4.613 1.00 98.00 284 TYR A C 1
ATOM 2256 O O . TYR A 1 284 ? 15.150 10.707 5.154 1.00 98.00 284 TYR A O 1
ATOM 2264 N N . MET A 1 285 ? 15.176 8.541 4.542 1.00 97.31 285 MET A N 1
ATOM 2265 C CA . MET A 1 285 ? 13.837 8.224 5.050 1.00 97.31 285 MET A CA 1
ATOM 2266 C C . MET A 1 285 ? 13.755 8.246 6.578 1.00 97.31 285 MET A C 1
ATOM 2268 O O . MET A 1 285 ? 12.704 8.575 7.115 1.00 97.31 285 MET A O 1
ATOM 2272 N N . GLN A 1 286 ? 14.851 7.964 7.286 1.00 95.50 286 GLN A N 1
ATOM 2273 C CA . GLN A 1 286 ? 14.921 8.144 8.739 1.00 95.50 286 GLN A CA 1
ATOM 2274 C C . GLN A 1 286 ? 14.736 9.619 9.132 1.00 95.50 286 GLN A C 1
ATOM 2276 O O . GLN A 1 286 ? 14.058 9.922 10.108 1.00 95.50 286 GLN A O 1
ATOM 2281 N N . GLN A 1 287 ? 15.316 10.542 8.360 1.00 95.19 287 GLN A N 1
ATOM 2282 C CA . GLN A 1 287 ? 15.201 11.986 8.601 1.00 95.19 287 GLN A CA 1
ATOM 2283 C C . GLN A 1 287 ? 13.902 12.581 8.038 1.00 95.19 287 GLN A C 1
ATOM 2285 O O . GLN A 1 287 ? 13.425 13.599 8.534 1.00 95.19 287 GLN A O 1
ATOM 2290 N N . ASN A 1 288 ? 13.329 11.953 7.006 1.00 95.00 288 ASN A N 1
ATOM 2291 C CA . ASN A 1 288 ? 12.162 12.438 6.272 1.00 95.00 288 ASN A CA 1
ATOM 2292 C C . ASN A 1 288 ? 11.118 11.312 6.087 1.00 95.00 288 ASN A C 1
ATOM 2294 O O . ASN A 1 288 ? 10.870 10.884 4.957 1.00 95.00 288 ASN A O 1
ATOM 2298 N N . PRO A 1 289 ? 10.490 10.812 7.168 1.00 89.81 289 PRO A N 1
ATOM 2299 C CA . PRO A 1 289 ? 9.607 9.639 7.113 1.00 89.81 289 PRO A CA 1
ATOM 2300 C C . PRO A 1 289 ? 8.360 9.838 6.238 1.00 89.81 289 PRO A C 1
ATOM 2302 O O . PRO A 1 289 ? 7.837 8.876 5.679 1.00 89.81 289 PRO A O 1
ATOM 2305 N N . GLU A 1 290 ? 7.911 11.085 6.079 1.00 87.38 290 GLU A N 1
ATOM 2306 C CA . GLU A 1 290 ? 6.750 11.460 5.260 1.00 87.38 290 GLU A CA 1
ATOM 2307 C C . GLU A 1 290 ? 7.134 12.026 3.877 1.00 87.38 290 GLU A C 1
ATOM 2309 O O . GLU A 1 290 ? 6.289 12.619 3.207 1.00 87.38 290 GLU A O 1
ATOM 2314 N N . ALA A 1 291 ? 8.395 11.886 3.442 1.00 91.81 291 ALA A N 1
ATOM 2315 C CA . ALA A 1 291 ? 8.838 12.412 2.150 1.00 91.81 291 ALA A CA 1
ATOM 2316 C C . ALA A 1 291 ? 8.040 11.815 0.982 1.00 91.81 291 ALA A C 1
ATOM 2318 O O . ALA A 1 291 ? 7.885 10.594 0.869 1.00 91.81 291 ALA A O 1
ATOM 2319 N N . ASP A 1 292 ? 7.598 12.679 0.068 1.00 92.06 292 ASP A N 1
ATOM 2320 C CA . ASP A 1 292 ? 6.972 12.239 -1.172 1.00 92.06 292 ASP A CA 1
ATOM 2321 C C . ASP A 1 292 ? 8.017 11.543 -2.067 1.00 92.06 292 ASP A C 1
ATOM 2323 O O . ASP A 1 292 ? 9.143 12.043 -2.184 1.00 92.06 292 ASP A O 1
ATOM 2327 N N . PRO A 1 293 ? 7.677 10.428 -2.746 1.00 95.31 293 PRO A N 1
ATOM 2328 C CA . PRO A 1 293 ? 8.596 9.739 -3.644 1.00 95.31 293 PRO A CA 1
ATOM 2329 C C . PRO A 1 293 ? 9.266 10.625 -4.696 1.00 95.31 293 PRO A C 1
ATOM 2331 O O . PRO A 1 293 ? 10.389 10.330 -5.100 1.00 95.31 293 PRO A O 1
ATOM 2334 N N . GLN A 1 294 ? 8.629 11.715 -5.138 1.00 94.19 294 GLN A N 1
ATOM 2335 C CA . GLN A 1 294 ? 9.246 12.657 -6.076 1.00 94.19 294 GLN A CA 1
ATOM 2336 C C . GLN A 1 294 ? 10.521 13.296 -5.519 1.00 94.19 294 GLN A C 1
ATOM 2338 O O . GLN A 1 294 ? 11.468 13.523 -6.271 1.00 94.19 294 GLN A O 1
ATOM 2343 N N . GLN A 1 295 ? 10.587 13.526 -4.206 1.00 95.56 295 GLN A N 1
ATOM 2344 C CA . GLN A 1 295 ? 11.754 14.114 -3.544 1.00 95.56 295 GLN A CA 1
ATOM 2345 C C . GLN A 1 295 ? 12.959 13.161 -3.558 1.00 95.56 295 GLN A C 1
ATOM 2347 O O . GLN A 1 295 ? 14.104 13.593 -3.451 1.00 95.56 295 GLN A O 1
ATOM 2352 N N . TRP A 1 296 ? 12.740 11.857 -3.764 1.00 96.94 296 TRP A N 1
ATOM 2353 C CA . TRP A 1 296 ? 13.823 10.873 -3.801 1.00 96.94 296 TRP A CA 1
ATOM 2354 C C . TRP A 1 296 ? 14.698 10.987 -5.054 1.00 96.94 296 TRP A C 1
ATOM 2356 O O . TRP A 1 296 ? 15.783 10.410 -5.080 1.00 96.94 296 TRP A O 1
ATOM 2366 N N . LEU A 1 297 ? 14.267 11.732 -6.082 1.00 96.19 297 LEU A N 1
ATOM 2367 C CA . LEU A 1 297 ? 15.068 11.999 -7.286 1.00 96.19 297 LEU A CA 1
ATOM 2368 C C . LEU A 1 297 ? 16.379 12.738 -6.986 1.00 96.19 297 LEU A C 1
ATOM 2370 O O . LEU A 1 297 ? 17.315 12.670 -7.781 1.00 96.19 297 LEU A O 1
ATOM 2374 N N . GLU A 1 298 ? 16.464 13.416 -5.842 1.00 94.81 298 GLU A N 1
ATOM 2375 C CA . GLU A 1 298 ? 17.683 14.081 -5.375 1.00 94.81 298 GLU A CA 1
ATOM 2376 C C . GLU A 1 298 ? 18.760 13.074 -4.921 1.00 94.81 298 GLU A C 1
ATOM 2378 O O . GLU A 1 298 ? 19.946 13.402 -4.833 1.00 94.81 298 GLU A O 1
ATOM 2383 N N . LEU A 1 299 ? 18.379 11.818 -4.662 1.00 97.00 299 LEU A N 1
ATOM 2384 C CA . LEU A 1 299 ? 19.277 10.780 -4.170 1.00 97.00 299 LEU A CA 1
ATOM 2385 C C . LEU A 1 299 ? 19.983 10.060 -5.326 1.00 97.00 299 LEU A C 1
ATOM 2387 O O . LEU A 1 299 ? 19.373 9.388 -6.157 1.00 97.00 299 LEU A O 1
ATOM 2391 N N . LYS A 1 300 ? 21.320 10.104 -5.327 1.00 96.75 300 LYS A N 1
ATOM 2392 C CA . LYS A 1 300 ? 22.164 9.400 -6.311 1.00 96.75 300 LYS A CA 1
ATOM 2393 C C . LYS A 1 300 ? 21.776 7.915 -6.450 1.00 96.75 300 LYS A C 1
ATOM 2395 O O . LYS A 1 300 ? 21.862 7.159 -5.497 1.00 96.75 300 LYS A O 1
ATOM 2400 N N . GLY A 1 301 ? 21.435 7.439 -7.643 1.00 94.69 301 GLY A N 1
ATOM 2401 C CA . GLY A 1 301 ? 21.076 6.022 -7.851 1.00 94.69 301 GLY A CA 1
ATOM 2402 C C . GLY A 1 301 ? 19.589 5.699 -7.663 1.00 94.69 301 GLY A C 1
ATOM 2403 O O . GLY A 1 301 ? 19.178 4.574 -7.949 1.00 94.69 301 GLY A O 1
ATOM 2404 N N . ILE A 1 302 ? 18.768 6.680 -7.278 1.00 96.69 302 ILE A N 1
ATOM 2405 C CA . ILE A 1 302 ? 17.314 6.635 -7.445 1.00 96.69 302 ILE A CA 1
ATOM 2406 C C . ILE A 1 302 ? 16.966 7.452 -8.688 1.00 96.69 302 ILE A C 1
ATOM 2408 O O . ILE A 1 302 ? 17.359 8.604 -8.828 1.00 96.69 302 ILE A O 1
ATOM 2412 N N . GLY A 1 303 ? 16.268 6.821 -9.631 1.00 94.06 303 GLY A N 1
ATOM 2413 C CA . GLY A 1 303 ? 15.846 7.457 -10.878 1.00 94.06 303 GLY A CA 1
ATOM 2414 C C . GLY A 1 303 ? 14.325 7.485 -11.036 1.00 94.06 303 GLY A C 1
ATOM 2415 O O . GLY A 1 303 ? 13.616 6.865 -10.237 1.00 94.06 303 GLY A O 1
ATOM 2416 N N . PRO A 1 304 ? 13.814 8.111 -12.115 1.00 92.75 304 PRO A N 1
ATOM 2417 C CA . PRO A 1 304 ? 12.377 8.252 -12.357 1.00 92.75 304 PRO A CA 1
ATOM 2418 C C . PRO A 1 304 ? 11.603 6.933 -12.296 1.00 92.75 304 PRO A C 1
ATOM 2420 O O . PRO A 1 304 ? 10.549 6.877 -11.683 1.00 92.75 304 PRO A O 1
ATOM 2423 N N . TRP A 1 305 ? 12.158 5.841 -12.835 1.00 91.19 305 TRP A N 1
ATOM 2424 C CA . TRP A 1 305 ? 11.511 4.525 -12.775 1.00 91.19 305 TRP A CA 1
ATOM 2425 C C . TRP A 1 305 ? 11.309 4.022 -11.335 1.00 91.19 305 TRP A C 1
ATOM 2427 O O . TRP A 1 305 ? 10.265 3.462 -11.025 1.00 91.19 305 TRP A O 1
ATOM 2437 N N . THR A 1 306 ? 12.279 4.248 -10.439 1.00 93.31 306 THR A N 1
ATOM 2438 C CA . THR A 1 306 ? 12.178 3.842 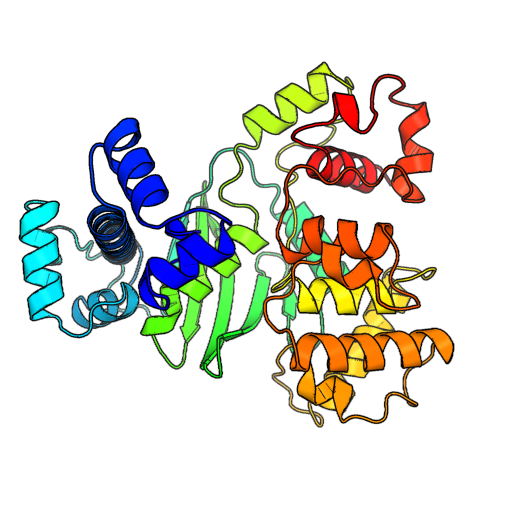-9.021 1.00 93.31 306 THR A CA 1
ATOM 2439 C C . THR A 1 306 ? 11.074 4.631 -8.316 1.00 93.31 306 THR A C 1
ATOM 2441 O O . THR A 1 306 ? 10.286 4.055 -7.571 1.00 93.31 306 THR A O 1
ATOM 2444 N N . VAL A 1 307 ? 10.978 5.931 -8.607 1.00 95.56 307 VAL A N 1
ATOM 2445 C CA . VAL A 1 307 ? 9.937 6.817 -8.071 1.00 95.56 307 VAL A CA 1
ATOM 2446 C C . VAL A 1 307 ? 8.555 6.427 -8.585 1.00 95.56 307 VAL A C 1
ATOM 2448 O O . VAL A 1 307 ? 7.655 6.206 -7.779 1.00 95.56 307 VAL A O 1
ATOM 2451 N N . SER A 1 308 ? 8.394 6.248 -9.899 1.00 93.75 308 SER A N 1
ATOM 2452 C CA . SER A 1 308 ? 7.122 5.817 -10.486 1.00 93.75 308 SER A CA 1
ATOM 2453 C C . SER A 1 308 ? 6.699 4.442 -9.973 1.00 93.75 308 SER A C 1
ATOM 2455 O O . SER A 1 308 ? 5.527 4.235 -9.683 1.00 93.75 308 SER A O 1
ATOM 2457 N N . TYR A 1 309 ? 7.639 3.510 -9.783 1.00 93.69 309 TYR A N 1
ATOM 2458 C CA . TYR A 1 309 ? 7.343 2.220 -9.159 1.00 93.69 309 TYR A CA 1
ATOM 2459 C C . TYR A 1 309 ? 6.870 2.378 -7.708 1.00 93.69 309 TYR A C 1
ATOM 2461 O O . TYR A 1 309 ? 5.940 1.689 -7.289 1.00 93.69 309 TYR A O 1
ATOM 2469 N N . ALA A 1 310 ? 7.478 3.279 -6.934 1.00 95.81 310 ALA A N 1
ATOM 2470 C CA . ALA A 1 310 ? 7.080 3.528 -5.554 1.00 95.81 310 ALA A CA 1
ATOM 2471 C C . ALA A 1 310 ? 5.712 4.212 -5.435 1.00 95.81 310 ALA A C 1
ATOM 2473 O O . ALA A 1 310 ? 4.933 3.850 -4.556 1.00 95.81 310 ALA A O 1
ATOM 2474 N N . GLN A 1 311 ? 5.377 5.127 -6.344 1.00 96.12 311 GLN A N 1
ATOM 2475 C CA . GLN A 1 311 ? 4.035 5.707 -6.449 1.00 96.12 311 GLN A CA 1
ATOM 2476 C C . GLN A 1 311 ? 3.012 4.633 -6.850 1.00 96.12 311 GLN A C 1
ATOM 2478 O O . GLN A 1 311 ? 2.004 4.433 -6.171 1.00 96.12 311 GLN A O 1
ATOM 2483 N N . LEU A 1 312 ? 3.318 3.849 -7.886 1.00 95.50 312 LEU A N 1
ATOM 2484 C CA . LEU A 1 312 ? 2.447 2.792 -8.396 1.00 95.50 312 LEU A CA 1
ATOM 2485 C C . LEU A 1 312 ? 2.197 1.691 -7.356 1.00 95.50 312 LEU A C 1
ATOM 2487 O O . LEU A 1 312 ? 1.055 1.374 -7.058 1.00 95.50 312 LEU A O 1
ATOM 2491 N N . ARG A 1 313 ? 3.241 1.098 -6.767 1.00 96.00 313 ARG A N 1
ATOM 2492 C CA . ARG A 1 313 ? 3.099 -0.029 -5.822 1.00 96.00 313 ARG A CA 1
ATOM 2493 C C . ARG A 1 313 ? 2.907 0.425 -4.383 1.00 96.00 313 ARG A C 1
ATOM 2495 O O . ARG A 1 313 ? 2.150 -0.190 -3.643 1.00 96.00 313 ARG A O 1
ATOM 2502 N N . GLY A 1 314 ? 3.625 1.456 -3.959 1.00 95.62 314 GLY A N 1
ATOM 2503 C CA . GLY A 1 314 ? 3.673 1.896 -2.565 1.00 95.62 314 GLY A CA 1
ATOM 2504 C C . GLY A 1 314 ? 2.607 2.915 -2.190 1.00 95.62 314 GLY A C 1
ATOM 2505 O O . GLY A 1 314 ? 2.331 3.057 -1.003 1.00 95.62 314 GLY A O 1
ATOM 2506 N N . GLN A 1 315 ? 2.002 3.603 -3.163 1.00 94.88 315 GLN A N 1
ATOM 2507 C CA . GLN A 1 315 ? 0.871 4.516 -2.951 1.00 94.88 315 GLN A CA 1
ATOM 2508 C C . GLN A 1 315 ? -0.390 4.085 -3.711 1.00 94.88 315 GLN A C 1
ATOM 2510 O O . GLN A 1 315 ? -1.449 4.648 -3.460 1.00 94.88 315 GLN A O 1
ATOM 2515 N N . SER A 1 316 ? -0.300 3.063 -4.577 1.00 95.62 316 SER A N 1
ATOM 2516 C CA . SER A 1 316 ? -1.405 2.638 -5.455 1.00 95.62 316 SER A CA 1
ATOM 2517 C C . SER A 1 316 ? -1.901 3.779 -6.343 1.00 95.62 316 SER A C 1
ATOM 2519 O O . SER A 1 316 ? -3.092 3.910 -6.605 1.00 95.62 316 SER A O 1
ATOM 2521 N N . GLN A 1 317 ? -0.969 4.628 -6.793 1.00 95.50 317 GLN A N 1
ATOM 2522 C CA . GLN A 1 317 ? -1.288 5.750 -7.664 1.00 95.50 317 GLN A CA 1
ATOM 2523 C C . GLN A 1 317 ? -1.847 5.217 -8.993 1.00 95.50 317 GLN A C 1
ATOM 2525 O O . GLN A 1 317 ? -1.163 4.420 -9.641 1.00 95.50 317 GLN A O 1
ATOM 2530 N N . PRO A 1 318 ? -3.050 5.638 -9.427 1.00 95.81 318 PRO A N 1
ATOM 2531 C CA . PRO A 1 318 ? -3.717 5.068 -10.601 1.00 95.81 318 PRO A CA 1
ATOM 2532 C C . PRO A 1 318 ? -3.070 5.465 -11.935 1.00 95.81 318 PRO A C 1
ATOM 2534 O O . PRO A 1 318 ? -3.192 4.733 -12.918 1.00 95.81 318 PRO A O 1
ATOM 2537 N N . ASP A 1 319 ? -2.344 6.587 -11.962 1.00 96.00 319 ASP A N 1
ATOM 2538 C CA . ASP A 1 319 ? -1.803 7.180 -13.187 1.00 96.00 319 ASP A CA 1
ATOM 2539 C C . ASP A 1 319 ? -0.267 7.198 -13.240 1.00 96.00 319 ASP A C 1
ATOM 2541 O O . ASP A 1 319 ? 0.375 8.247 -13.284 1.00 96.00 319 ASP A O 1
ATOM 2545 N N . CYS A 1 320 ? 0.357 6.022 -13.187 1.00 93.44 320 CYS A N 1
ATOM 2546 C CA . CYS A 1 320 ? 1.798 5.860 -13.380 1.00 93.44 320 CYS A CA 1
ATOM 2547 C C . CYS A 1 320 ? 2.066 4.906 -14.548 1.00 93.44 320 CYS A C 1
ATOM 2549 O O . CYS A 1 320 ? 2.273 3.710 -14.356 1.00 93.44 320 CYS A O 1
ATOM 2551 N N . PHE A 1 321 ? 2.078 5.428 -15.777 1.00 93.94 321 PHE A N 1
ATOM 2552 C CA . PHE A 1 321 ? 2.415 4.618 -16.949 1.00 93.94 321 PHE A CA 1
ATOM 2553 C C . PHE A 1 321 ? 3.931 4.397 -17.059 1.00 93.94 321 PHE A C 1
ATOM 2555 O O . PHE A 1 321 ? 4.690 5.345 -17.260 1.00 93.94 321 PHE A O 1
ATOM 2562 N N . LEU A 1 322 ? 4.388 3.145 -16.939 1.00 91.12 322 LEU A N 1
ATOM 2563 C CA . LEU A 1 322 ? 5.813 2.794 -16.997 1.00 91.12 322 LEU A CA 1
ATOM 2564 C C . LEU A 1 322 ? 6.293 2.554 -18.440 1.00 91.12 322 LEU A C 1
ATOM 2566 O O . LEU A 1 322 ? 6.820 1.492 -18.760 1.00 91.12 322 LEU A O 1
ATOM 2570 N N . ASP A 1 323 ? 6.159 3.554 -19.311 1.00 86.88 323 ASP A N 1
ATOM 2571 C CA . ASP A 1 323 ? 6.552 3.512 -20.735 1.00 86.88 323 ASP A CA 1
ATOM 2572 C C . ASP A 1 323 ? 8.019 3.095 -20.976 1.00 86.88 323 ASP A C 1
ATOM 2574 O O . ASP A 1 323 ? 8.379 2.561 -22.028 1.00 86.88 323 ASP A O 1
ATOM 2578 N N . LYS A 1 324 ? 8.894 3.328 -19.990 1.00 86.31 324 LYS A N 1
ATOM 2579 C CA . LYS A 1 324 ? 10.312 2.962 -20.045 1.00 86.31 324 LYS A CA 1
ATOM 2580 C C . LYS A 1 324 ? 10.623 1.539 -19.575 1.00 86.31 324 LYS A C 1
ATOM 2582 O O . LYS A 1 324 ? 11.762 1.101 -19.759 1.00 86.31 324 LYS A O 1
ATOM 2587 N N . ASP A 1 325 ? 9.658 0.833 -18.991 1.00 87.75 325 ASP A N 1
ATOM 2588 C CA . ASP A 1 325 ? 9.817 -0.543 -18.523 1.00 87.75 325 ASP A CA 1
ATOM 2589 C C . ASP A 1 325 ? 10.030 -1.517 -19.693 1.00 87.75 325 ASP A C 1
ATOM 2591 O O . ASP A 1 325 ? 9.432 -1.378 -20.758 1.00 87.75 325 ASP A O 1
ATOM 2595 N N . LEU A 1 326 ? 10.909 -2.509 -19.520 1.00 85.62 326 LEU A N 1
ATOM 2596 C CA . LEU A 1 326 ? 11.301 -3.410 -20.610 1.00 85.62 326 LEU A CA 1
ATOM 2597 C C . LEU A 1 326 ? 10.135 -4.251 -21.136 1.00 85.62 326 LEU A C 1
ATOM 2599 O O . LEU A 1 326 ? 10.099 -4.545 -22.331 1.00 85.62 326 LEU A O 1
ATOM 2603 N N . VAL A 1 327 ? 9.216 -4.659 -20.261 1.00 88.56 327 VAL A N 1
ATOM 2604 C CA . VAL A 1 327 ? 8.063 -5.475 -20.645 1.00 88.56 327 VAL A CA 1
ATOM 2605 C C . VAL A 1 327 ? 7.031 -4.605 -21.357 1.00 88.56 327 VAL A C 1
ATOM 2607 O O . VAL A 1 327 ? 6.593 -4.947 -22.454 1.00 88.56 327 VAL A O 1
ATOM 2610 N N . VAL A 1 328 ? 6.740 -3.426 -20.798 1.00 91.06 328 VAL A N 1
ATOM 2611 C CA . VAL A 1 328 ? 5.855 -2.424 -21.413 1.00 91.06 328 VAL A CA 1
ATOM 2612 C C . VAL A 1 328 ? 6.354 -2.041 -22.806 1.00 91.06 328 VAL A C 1
ATOM 2614 O O . VAL A 1 328 ? 5.613 -2.184 -23.777 1.00 91.06 328 VAL A O 1
ATOM 2617 N N . LYS A 1 329 ? 7.635 -1.672 -22.951 1.00 90.94 329 LYS A N 1
ATOM 2618 C CA . LYS A 1 329 ? 8.236 -1.316 -24.250 1.00 90.94 329 LYS A CA 1
ATOM 2619 C C . LYS A 1 329 ? 8.095 -2.403 -25.309 1.00 90.94 329 LYS A C 1
ATOM 2621 O O . LYS A 1 329 ? 7.941 -2.080 -26.482 1.00 90.94 329 LYS A O 1
ATOM 2626 N N . LYS A 1 330 ? 8.189 -3.679 -24.922 1.00 91.50 330 LYS A N 1
ATOM 2627 C CA . LYS A 1 330 ? 8.043 -4.810 -25.851 1.00 91.50 330 LYS A CA 1
ATOM 2628 C C . LYS A 1 330 ? 6.599 -5.009 -26.307 1.00 91.50 330 LYS A C 1
ATOM 2630 O O . LYS A 1 330 ? 6.392 -5.460 -27.427 1.00 91.50 330 LYS A O 1
ATOM 2635 N N . ALA A 1 331 ? 5.626 -4.681 -25.460 1.00 92.06 331 ALA A N 1
ATOM 2636 C CA . ALA A 1 331 ? 4.206 -4.856 -25.750 1.00 92.06 331 ALA A CA 1
ATOM 2637 C C . ALA A 1 331 ? 3.574 -3.645 -26.467 1.00 92.06 331 ALA A C 1
ATOM 2639 O O . ALA A 1 331 ? 2.638 -3.823 -27.244 1.00 92.06 331 ALA A O 1
ATOM 2640 N N . MET A 1 332 ? 4.104 -2.432 -26.261 1.00 91.00 332 MET A N 1
ATOM 2641 C CA . MET A 1 332 ? 3.599 -1.184 -26.859 1.00 91.00 332 MET A CA 1
ATOM 2642 C C . MET A 1 332 ? 3.411 -1.202 -28.390 1.00 91.00 332 MET A C 1
ATOM 2644 O O . MET A 1 332 ? 2.419 -0.634 -28.840 1.00 91.00 332 MET A O 1
ATOM 2648 N N . PRO A 1 333 ? 4.261 -1.853 -29.216 1.00 93.25 333 PRO A N 1
ATOM 2649 C CA . PRO A 1 333 ? 4.042 -1.913 -30.665 1.00 93.25 333 PRO A CA 1
ATOM 2650 C C . PRO A 1 333 ? 2.700 -2.529 -31.090 1.00 93.25 333 PRO A C 1
ATOM 2652 O O . PRO A 1 333 ? 2.222 -2.231 -32.181 1.00 93.25 333 PRO A O 1
ATOM 2655 N N . ASN A 1 334 ? 2.072 -3.348 -30.237 1.00 93.25 334 ASN A N 1
ATOM 2656 C CA . ASN A 1 334 ? 0.749 -3.923 -30.499 1.00 93.25 334 ASN A CA 1
ATOM 2657 C C . ASN A 1 334 ? -0.401 -2.927 -30.255 1.00 93.25 334 ASN A C 1
ATOM 2659 O O . ASN A 1 334 ? -1.524 -3.189 -30.676 1.00 93.25 334 ASN A O 1
ATOM 2663 N N . TYR A 1 335 ? -0.132 -1.790 -29.599 1.00 94.69 335 TYR A N 1
ATOM 2664 C CA . TYR A 1 335 ? -1.123 -0.780 -29.217 1.00 94.69 335 TYR A CA 1
ATOM 2665 C C . TYR A 1 335 ? -0.624 0.636 -29.573 1.00 94.69 335 TYR A C 1
ATOM 2667 O O . TYR A 1 335 ? -0.235 1.395 -28.685 1.00 94.69 335 TYR A O 1
ATOM 2675 N N . PRO A 1 336 ? -0.626 1.034 -30.861 1.00 91.50 336 PRO A N 1
ATOM 2676 C CA . PRO A 1 336 ? 0.016 2.276 -31.318 1.00 91.50 336 PRO A CA 1
ATOM 2677 C C . PRO A 1 336 ? -0.532 3.562 -30.681 1.00 91.50 336 PRO A C 1
ATOM 2679 O O . PRO A 1 336 ? 0.189 4.548 -30.549 1.00 91.50 336 PRO A O 1
ATOM 2682 N N . SER A 1 337 ? -1.804 3.553 -30.278 1.00 91.50 337 SER A N 1
ATOM 2683 C CA . SER A 1 337 ? -2.469 4.685 -29.625 1.00 91.50 337 SER A CA 1
ATOM 2684 C C . SER A 1 337 ? -2.151 4.801 -28.129 1.00 91.50 337 SER A C 1
ATOM 2686 O O . SER A 1 337 ? -2.449 5.833 -27.525 1.00 91.50 337 SER A O 1
ATOM 2688 N N . LEU A 1 338 ? -1.554 3.774 -27.514 1.00 94.44 338 LEU A N 1
ATOM 2689 C CA . LEU A 1 338 ? -1.272 3.738 -26.081 1.00 94.44 338 LEU A CA 1
ATOM 2690 C C . LEU A 1 338 ? 0.023 4.493 -25.763 1.00 94.44 338 LEU A C 1
ATOM 2692 O O . LEU A 1 338 ? 1.115 4.109 -26.177 1.00 94.44 338 LEU A O 1
ATOM 2696 N N . ASN A 1 339 ? -0.096 5.567 -24.991 1.00 93.75 339 ASN A N 1
ATOM 2697 C CA . ASN A 1 339 ? 1.019 6.353 -24.477 1.00 93.75 339 ASN A CA 1
ATOM 2698 C C . ASN A 1 339 ? 0.633 6.988 -23.134 1.00 93.75 339 ASN A C 1
ATOM 2700 O O . ASN A 1 339 ? -0.503 6.863 -22.683 1.00 93.75 339 ASN A O 1
ATOM 2704 N N . THR A 1 340 ? 1.568 7.700 -22.503 1.00 92.81 340 THR A N 1
ATOM 2705 C CA . THR A 1 340 ? 1.356 8.335 -21.192 1.00 92.81 340 THR A CA 1
ATOM 2706 C C . THR A 1 340 ? 0.140 9.265 -21.161 1.00 92.81 340 THR A C 1
ATOM 2708 O O . THR A 1 340 ? -0.552 9.319 -20.152 1.00 92.81 340 THR A O 1
ATOM 2711 N N . HIS A 1 341 ? -0.158 9.973 -22.255 1.00 94.31 341 HIS A N 1
ATOM 2712 C CA . HIS A 1 341 ? -1.290 10.899 -22.308 1.00 94.31 341 HIS A CA 1
ATOM 2713 C C . HIS A 1 341 ? -2.627 10.187 -22.515 1.00 94.31 341 HIS A C 1
ATOM 2715 O O . HIS A 1 341 ? -3.607 10.553 -21.878 1.00 94.31 341 HIS A O 1
ATOM 2721 N N . THR A 1 342 ? -2.685 9.179 -23.388 1.00 95.56 342 THR A N 1
ATOM 2722 C CA . THR A 1 342 ? -3.934 8.450 -23.667 1.00 95.56 342 THR A CA 1
ATOM 2723 C C . THR A 1 342 ? -4.296 7.476 -22.551 1.00 95.56 342 THR A C 1
ATOM 2725 O O . THR A 1 342 ? -5.476 7.285 -22.268 1.00 95.56 342 THR A O 1
ATOM 2728 N N . ALA A 1 343 ? -3.295 6.893 -21.885 1.00 94.50 343 ALA A N 1
ATOM 2729 C CA . ALA A 1 343 ? -3.496 6.003 -20.747 1.00 94.50 343 ALA A CA 1
ATOM 2730 C C . ALA A 1 343 ? -4.002 6.742 -19.501 1.00 94.50 343 ALA A C 1
ATOM 2732 O O . ALA A 1 343 ? -4.661 6.122 -18.670 1.00 94.50 343 ALA A O 1
ATOM 2733 N N . SER A 1 344 ? -3.729 8.043 -19.378 1.00 95.75 344 SER A N 1
ATOM 2734 C CA . SER A 1 344 ? -4.211 8.869 -18.270 1.00 95.75 344 SER A CA 1
ATOM 2735 C C . SER A 1 344 ? -5.749 8.927 -18.247 1.00 95.75 344 SER A C 1
ATOM 2737 O O . SER A 1 344 ? -6.367 9.046 -19.310 1.00 95.75 344 SER A O 1
ATOM 2739 N N . PRO A 1 345 ? -6.395 8.822 -17.068 1.00 95.81 345 PRO A N 1
ATOM 2740 C CA . PRO A 1 345 ? -5.815 8.818 -15.716 1.00 95.81 345 PRO A CA 1
ATOM 2741 C C . PRO A 1 345 ? -5.490 7.417 -15.152 1.00 95.81 345 PRO A C 1
ATOM 2743 O O . PRO A 1 345 ? -5.371 7.248 -13.940 1.00 95.81 345 PRO A O 1
ATOM 2746 N N . TRP A 1 346 ? -5.372 6.396 -16.004 1.00 97.44 346 TRP A N 1
ATOM 2747 C CA . TRP A 1 346 ? -5.264 4.981 -15.626 1.00 97.44 346 TRP A CA 1
ATOM 2748 C C . TRP A 1 346 ? -3.947 4.320 -16.067 1.00 97.44 346 TRP A C 1
ATOM 2750 O O . TRP A 1 346 ? -3.889 3.105 -16.289 1.00 97.44 346 TRP A O 1
ATOM 2760 N N . GLY A 1 347 ? -2.863 5.097 -16.179 1.00 96.88 347 GLY A N 1
ATOM 2761 C CA . GLY A 1 347 ? -1.554 4.615 -16.625 1.00 96.88 347 GLY A CA 1
ATOM 2762 C C . GLY A 1 347 ? -1.004 3.407 -15.853 1.00 96.88 347 GLY A C 1
ATOM 2763 O O . GLY A 1 347 ? -0.355 2.534 -16.439 1.00 96.88 347 GLY A O 1
ATOM 2764 N N . SER A 1 348 ? -1.291 3.292 -14.555 1.00 97.12 348 SER A N 1
ATOM 2765 C CA . SER A 1 348 ? -0.853 2.141 -13.753 1.00 97.12 348 SER A CA 1
ATOM 2766 C C . SER A 1 348 ? -1.577 0.860 -14.159 1.00 97.12 348 SER A C 1
ATOM 2768 O O . SER A 1 348 ? -0.945 -0.185 -14.304 1.00 97.12 348 SER A O 1
ATOM 2770 N N . TYR A 1 349 ? -2.883 0.933 -14.414 1.00 97.50 349 TYR A N 1
ATOM 2771 C CA . TYR A 1 349 ? -3.673 -0.217 -14.858 1.00 97.50 349 TYR A CA 1
ATOM 2772 C C . TYR A 1 349 ? -3.249 -0.677 -16.251 1.00 97.50 349 TYR A C 1
ATOM 2774 O O . TYR A 1 349 ? -3.035 -1.871 -16.459 1.00 97.50 349 TYR A O 1
ATOM 2782 N N . ALA A 1 350 ? -3.009 0.263 -17.174 1.00 96.88 350 ALA A N 1
ATOM 2783 C CA . ALA A 1 350 ? -2.433 -0.056 -18.481 1.00 96.88 350 ALA A CA 1
ATOM 2784 C C . ALA A 1 350 ? -1.107 -0.826 -18.335 1.00 96.88 350 ALA A C 1
ATOM 2786 O O . ALA A 1 350 ? -0.898 -1.839 -19.002 1.00 96.88 350 ALA A O 1
ATOM 2787 N N . THR A 1 351 ? -0.239 -0.396 -17.411 1.00 95.94 351 THR A N 1
ATOM 2788 C CA . THR A 1 351 ? 1.025 -1.086 -17.103 1.00 95.94 351 THR A CA 1
ATOM 2789 C C . THR A 1 351 ? 0.790 -2.533 -16.645 1.00 95.94 351 THR A C 1
ATOM 2791 O O . THR A 1 351 ? 1.438 -3.443 -17.162 1.00 95.94 351 THR A O 1
ATOM 2794 N N . PHE A 1 352 ? -0.160 -2.781 -15.736 1.00 96.12 352 PHE A N 1
ATOM 2795 C CA . PHE A 1 352 ? -0.479 -4.141 -15.279 1.00 96.12 352 PHE A CA 1
ATOM 2796 C C . PHE A 1 352 ? -1.089 -5.022 -16.373 1.00 96.12 352 PHE A C 1
ATOM 2798 O O . PHE A 1 352 ? -0.707 -6.188 -16.492 1.00 96.12 352 PHE A O 1
ATOM 2805 N N . HIS A 1 353 ? -1.965 -4.474 -17.219 1.00 96.25 353 HIS A N 1
ATOM 2806 C CA . HIS A 1 353 ? -2.496 -5.211 -18.367 1.00 96.25 353 HIS A CA 1
ATOM 2807 C C . HIS A 1 353 ? -1.403 -5.593 -19.367 1.00 96.25 353 HIS A C 1
ATOM 2809 O O . HIS A 1 353 ? -1.473 -6.681 -19.931 1.00 96.25 353 HIS A O 1
ATOM 2815 N N . LEU A 1 354 ? -0.380 -4.757 -19.572 1.00 94.69 354 LEU A N 1
ATOM 2816 C CA . LEU A 1 354 ? 0.768 -5.105 -20.419 1.00 94.69 354 LEU A CA 1
ATOM 2817 C C . LEU A 1 354 ? 1.658 -6.173 -19.764 1.00 94.69 354 LEU A C 1
ATOM 2819 O O . LEU A 1 354 ? 2.080 -7.111 -20.439 1.00 94.69 354 LEU A O 1
ATOM 2823 N N . TRP A 1 355 ? 1.905 -6.082 -18.454 1.00 92.31 355 TRP A N 1
ATOM 2824 C CA . TRP A 1 355 ? 2.667 -7.096 -17.713 1.00 92.31 355 TRP A CA 1
ATOM 2825 C C . TRP A 1 355 ? 1.992 -8.470 -17.695 1.00 92.31 355 TRP A C 1
ATOM 2827 O O . TRP A 1 355 ? 2.691 -9.477 -17.743 1.00 92.31 355 TRP A O 1
ATOM 2837 N N . ASN A 1 356 ? 0.658 -8.531 -17.678 1.00 89.31 356 ASN A N 1
ATOM 2838 C CA . ASN A 1 356 ? -0.084 -9.795 -17.700 1.00 89.31 356 ASN A CA 1
ATOM 2839 C C . ASN A 1 356 ? -0.020 -10.533 -19.054 1.00 89.31 356 ASN A C 1
ATOM 2841 O O . ASN A 1 356 ? -0.458 -11.672 -19.161 1.00 89.31 356 ASN A O 1
ATOM 2845 N N . GLN A 1 357 ? 0.498 -9.902 -20.110 1.00 81.94 357 GLN A N 1
ATOM 2846 C CA . GLN A 1 357 ? 0.597 -10.518 -21.441 1.00 81.94 357 GLN A CA 1
ATOM 2847 C C . GLN A 1 357 ? 1.912 -11.268 -21.676 1.00 81.94 357 GLN A C 1
ATOM 2849 O O . GLN A 1 357 ? 2.121 -11.764 -22.784 1.00 81.94 357 GLN A O 1
ATOM 2854 N N . SER A 1 358 ? 2.809 -11.274 -20.686 1.00 60.44 358 SER A N 1
ATOM 2855 C CA . SER A 1 358 ? 4.219 -11.668 -20.831 1.00 60.44 358 SER A CA 1
ATOM 2856 C C . SER A 1 358 ? 4.548 -13.028 -20.249 1.00 60.44 358 SER A C 1
ATOM 2858 O O . SER A 1 358 ? 3.941 -13.385 -19.217 1.00 60.44 358 SER A O 1
#

Secondary structure (DSSP, 8-state):
-TTTTHHHHS-HHHHHHHTTS-HHHHHHHHHHHHSS-HHHHHHHHHHHHHHHHHHH----HHHHHHHTT-S-HHHHHHHHHHHHSS-HHHH--GGGTT-SSEEEEEE-SS---HHHHHHHHHTTPPTTTEEE-SSEEEEEEEETTEEEEEEEEEETTEEEEEEEES-GGGHHHHHHHHHHHTTTT--HHHHHHHHHHHSTT--SSS-------S-HHHHHHHHHHHTTS-HHHHHHHHHHHHHHHTTT-SS--PPPHHHHHHS-GGGSSS-HHHHHHHHHHHHHHHH-TT--GGGGGGSTT--HHHHHHIIIIIS--S----TTSHHHHHHGGG-TT-SHHHHTT-HHHHHHHHHTT-

Organism: NCBI:txid190895

InterPro domains:
  IPR009057 Homedomain-like superfamily [SSF46689] (47-94)
  IPR010316 DNA-3-methyladenine glycosylase AlkA, N-terminal [PF06029] (104-215)
  IPR010316 DNA-3-methyladenine glycosylase AlkA, N-terminal [SM01009] (103-215)
  IPR011257 DNA glycosylase [SSF48150] (206-355)
  IPR018060 AraC-like, DNA binding HTH domain [PF12833] (15-93)
  IPR018060 AraC-like, DNA binding HTH domain [PS01124] (1-94)
  IPR018060 AraC-like, DNA binding HTH domain [SM00342] (9-92)
  IPR018062 HTH domain AraC-type, conserved site [PS00041] (46-88)
  IPR023170 Helix-hairpin-helix, base-excision DNA repair, C-terminal [G3DSA:1.10.1670.10] (318-358)
  IPR037046 DNA-3-methyladenine glycosylase AlkA, N-terminal domain superfamily [G3DSA:3.30.310.20] (104-215)
  IPR051912 Alkylbase DNA Glycosylase/Transcriptional Activator [PTHR43003] (22-356)

pLDDT: mean 90.98, std 8.82, range [54.34, 98.69]

Sequence (358 aa):
MIDCGELQNQSLAALSKRLGISDRYLRMLFEQYLGMSPKQYAQYQQLMFAKQLLHSSSMSVTEIGFAAGFNSTRRFNDAFQKILQLTPSQIRRKEFDGMGTNRIVLPYRGALNWQHMLDFYRLRAIEGVEQVTEDAYLRNVSLDDCQARFKVTQGEGYLEMAFDIEDVTKLLSLVTGVRRMFDLDADICTVEQHLEYIAPGLVKTQGIRIPGVWSAWEAGVRAVLGQQVSVKAAIGQLNLLVETLSNDQQVSHFPTPEAIACADVSFLRMPQSRKDTLVRFAQYMQQNPEADPQQWLELKGIGPWTVSYAQLRGQSQPDCFLDKDLVVKKAMPNYPSLNTHTASPWGSYATFHLWNQS